Protein AF-A0AAU2MFU1-F1 (afdb_monomer_lite)

Secondary structure (DSSP, 8-state):
-EEEEE-S--SSSEEEHHHHHHHHHHTTSS-TTS-EEEEEEEEE---SS---EEEEEEEEE-SGGG-EE---EEEE--TT-SSEEEEESEETTEEEE--EEEEEEEEEEEEPPS-TTTS--SSEEEEEEP-TT-EEHHHHHHHHHHHTT--SEEEEEEEEES-TTSPPEEEEEEESS--SS---SHHHHHHTEEEEEEEPPTT-EEEEEEEE-----HHHHHHHTTPPSSTT-EEEEEEE-STTTTTEES-SEEEEEEEPTTEEEEEEEEE-SEEEE---EEEETTEEEETTT-SBHHHHHHHHHHHT--

Foldseek 3Di:
DEKAQQDDDDQDQKDFQLVVLVVCVVVVVDPQQFKWFKFAWWWAPDDPARHTAIKGRGWIFHHPSRWTQFPIWHWDAPVPDPFTWTDGQAGPVDSTGPGIIGSGIIIDTHTDDPDPVPDPDQFDKDKDAADVVFDWVLVVVLVVCVVVVQQKWKKKKKKAFPDPPPFKKWKAKGFQDDDPHDDPAVVVVVVRIDIDIDGADHQKMKIKIHMGHQDDQPLVCVRPVHDGDLSSGWMAIAMAGPDPCGGTRRHGTTDTITHHHRMIMIMTIHGHPYYDYDFDWDDDPNFIATPRVRHTPVVVVVVVVVVVVD

Radius of gyration: 19.57 Å; chains: 1; bounding box: 54×48×54 Å

Structure (mmCIF, N/CA/C/O backbone):
data_AF-A0AAU2MFU1-F1
#
_entry.id   AF-A0AAU2MFU1-F1
#
loop_
_atom_site.group_PDB
_atom_site.id
_atom_site.type_symbol
_atom_site.label_atom_id
_atom_site.label_alt_id
_atom_site.label_comp_id
_atom_site.label_asym_id
_atom_site.label_entity_id
_atom_site.label_seq_id
_atom_site.pdbx_PDB_ins_code
_atom_site.Cartn_x
_atom_site.Cartn_y
_atom_site.Cartn_z
_atom_site.occupancy
_atom_site.B_iso_or_equiv
_atom_site.auth_seq_id
_atom_site.auth_comp_id
_atom_site.auth_asym_id
_atom_site.auth_atom_id
_atom_site.pdbx_PDB_model_num
ATOM 1 N N . MET A 1 1 ? -5.877 -13.729 8.257 1.00 51.88 1 MET A N 1
ATOM 2 C CA . MET A 1 1 ? -4.906 -12.631 8.035 1.00 51.88 1 MET A CA 1
ATOM 3 C C . MET A 1 1 ? -5.639 -11.317 8.067 1.00 51.88 1 MET A C 1
ATOM 5 O O . MET A 1 1 ? -6.742 -11.252 7.535 1.00 51.88 1 MET A O 1
ATOM 9 N N . GLN A 1 2 ? -5.058 -10.326 8.732 1.00 63.75 2 GLN A N 1
ATOM 10 C CA . GLN A 1 2 ? -5.788 -9.150 9.191 1.00 63.75 2 GLN A CA 1
ATOM 11 C C . GLN A 1 2 ? -5.052 -7.871 8.766 1.00 63.75 2 GLN A C 1
ATOM 13 O O . GLN A 1 2 ? -3.821 -7.843 8.644 1.00 63.75 2 GLN A O 1
ATOM 18 N N . GLY A 1 3 ? -5.819 -6.831 8.463 1.00 48.44 3 GLY A N 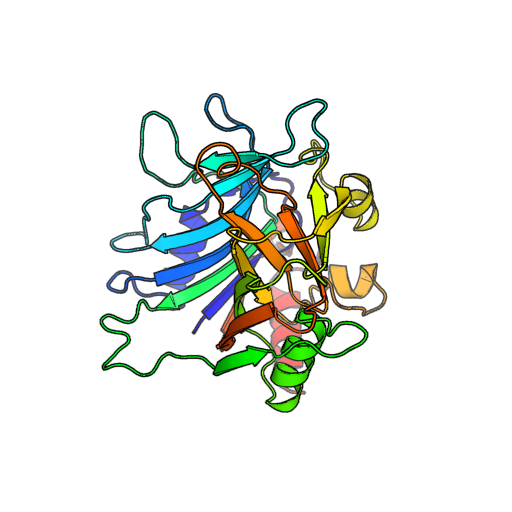1
ATOM 19 C CA . GLY A 1 3 ? -5.331 -5.537 8.006 1.00 48.44 3 GLY A CA 1
ATOM 20 C C . GLY A 1 3 ? -6.013 -4.395 8.741 1.00 48.44 3 GLY A C 1
ATOM 21 O O . GLY A 1 3 ? -7.127 -4.534 9.243 1.00 48.44 3 GLY A O 1
ATOM 22 N N . ILE A 1 4 ? -5.333 -3.256 8.800 1.00 52.28 4 ILE A N 1
ATOM 23 C CA . ILE A 1 4 ? -5.885 -2.005 9.307 1.00 52.28 4 ILE A CA 1
ATOM 24 C C . ILE A 1 4 ? -6.012 -1.047 8.128 1.00 52.28 4 ILE A C 1
ATOM 26 O O . ILE A 1 4 ? -5.024 -0.743 7.458 1.00 52.28 4 ILE A O 1
ATOM 30 N N . ASP A 1 5 ? -7.225 -0.562 7.889 1.00 50.34 5 ASP A N 1
ATOM 31 C CA . ASP A 1 5 ? -7.499 0.557 6.989 1.00 50.34 5 ASP A CA 1
ATOM 32 C C . ASP A 1 5 ? -7.811 1.789 7.847 1.00 50.34 5 ASP A C 1
ATOM 34 O O . ASP A 1 5 ? -8.961 2.048 8.212 1.00 50.34 5 ASP A O 1
ATOM 38 N N . ALA A 1 6 ? -6.776 2.523 8.261 1.00 51.97 6 ALA A N 1
ATOM 39 C CA . ALA A 1 6 ? -6.963 3.756 9.012 1.00 51.97 6 ALA A CA 1
ATOM 40 C C . ALA A 1 6 ? -7.137 4.915 8.024 1.00 51.97 6 ALA A C 1
ATOM 42 O O . ALA A 1 6 ? -6.182 5.378 7.386 1.00 51.97 6 ALA A O 1
ATOM 43 N N . PHE A 1 7 ? -8.371 5.410 7.912 1.00 48.34 7 PHE A N 1
ATOM 44 C CA . PHE A 1 7 ? -8.650 6.638 7.182 1.00 48.34 7 PHE A CA 1
ATOM 45 C C . PHE A 1 7 ? -9.459 7.638 8.021 1.00 48.34 7 PHE A C 1
ATOM 47 O O . PHE A 1 7 ? -10.285 7.272 8.846 1.00 48.34 7 PHE A O 1
ATOM 54 N N . LEU A 1 8 ? -9.216 8.916 7.697 1.00 49.09 8 LEU A N 1
ATOM 55 C CA . LEU A 1 8 ? -9.894 10.165 8.076 1.00 49.09 8 LEU A CA 1
ATOM 56 C C . LEU A 1 8 ? -9.437 10.928 9.336 1.00 49.09 8 LEU A C 1
ATOM 58 O O . LEU A 1 8 ? -9.903 10.759 10.455 1.00 49.09 8 LEU A O 1
ATOM 62 N N . PHE A 1 9 ? -8.657 11.975 9.045 1.00 45.03 9 PHE A N 1
ATOM 63 C CA . PHE A 1 9 ? -8.959 13.361 9.413 1.00 45.03 9 PHE A CA 1
ATOM 64 C C . PHE A 1 9 ? -9.348 13.667 10.872 1.00 45.03 9 PHE A C 1
ATOM 66 O O . PHE A 1 9 ? -10.301 14.400 11.168 1.00 45.03 9 PHE A O 1
ATOM 73 N N . ALA A 1 10 ? -8.509 13.234 11.807 1.00 37.84 10 ALA A N 1
ATOM 74 C CA . ALA A 1 10 ? -8.488 13.826 13.135 1.00 37.84 10 ALA A CA 1
ATOM 75 C C . ALA A 1 10 ? -8.157 15.339 13.057 1.00 37.84 10 ALA A C 1
ATOM 77 O O . ALA A 1 10 ? -7.469 15.809 12.150 1.00 37.84 10 ALA A O 1
ATOM 78 N N . ARG A 1 11 ? -8.617 16.144 14.035 1.00 43.97 11 ARG A N 1
ATOM 79 C CA . ARG A 1 11 ? -8.029 17.484 14.271 1.00 43.97 11 ARG A CA 1
ATOM 80 C C . ARG A 1 11 ? -6.525 17.379 14.560 1.00 43.97 11 ARG A C 1
ATOM 82 O O . ARG A 1 11 ? -5.793 18.324 14.294 1.00 43.97 11 ARG A O 1
ATOM 89 N N . ALA A 1 12 ? -6.087 16.246 15.113 1.00 54.06 12 ALA A N 1
ATOM 90 C CA . ALA A 1 12 ? -4.682 15.923 15.274 1.00 54.06 12 ALA A CA 1
ATOM 91 C C . ALA A 1 12 ? -4.096 15.521 13.917 1.00 54.06 12 ALA A C 1
ATOM 93 O O . ALA A 1 12 ? -4.646 14.678 13.216 1.00 54.06 12 ALA A O 1
ATOM 94 N N . LYS A 1 13 ? -2.973 16.133 13.548 1.00 60.84 13 LYS A N 1
ATOM 95 C CA . LYS A 1 13 ? -2.266 15.831 12.298 1.00 60.84 13 LYS A CA 1
ATOM 96 C C . LYS A 1 13 ? -1.594 14.446 12.328 1.00 60.84 13 LYS A C 1
ATOM 98 O O . LYS A 1 13 ? -1.305 13.887 11.273 1.00 60.84 13 LYS A O 1
ATOM 103 N N . TYR A 1 14 ? -1.384 13.900 13.527 1.00 71.44 14 TYR A N 1
ATOM 104 C CA . TYR A 1 14 ? -0.599 12.697 13.771 1.00 71.44 14 TYR A CA 1
ATOM 105 C C . TYR A 1 14 ? -1.217 11.813 14.873 1.00 71.44 14 TYR A C 1
ATOM 107 O O . TYR A 1 14 ? -1.979 12.314 15.702 1.00 71.44 14 TYR A O 1
ATOM 115 N N . PHE A 1 15 ? -0.868 10.526 14.886 1.00 72.12 15 PHE A N 1
ATOM 116 C CA . PHE A 1 15 ? -1.187 9.514 15.900 1.00 72.12 15 PHE A CA 1
ATOM 117 C C . PHE A 1 15 ? 0.076 8.718 16.277 1.00 72.12 15 PHE A C 1
ATOM 119 O O . PHE A 1 15 ? 1.089 8.822 15.591 1.00 72.12 15 PHE A O 1
ATOM 126 N N . ARG A 1 16 ? 0.024 7.939 17.362 1.00 76.50 16 ARG A N 1
ATOM 127 C CA . ARG A 1 16 ? 1.109 7.030 17.768 1.00 76.50 16 ARG A CA 1
ATOM 128 C C . ARG A 1 16 ? 0.900 5.637 17.183 1.00 76.50 16 ARG A C 1
ATOM 130 O O . ARG A 1 16 ? -0.145 5.036 17.421 1.00 76.50 16 ARG A O 1
ATOM 137 N N . ASP A 1 17 ? 1.867 5.130 16.431 1.00 77.81 17 ASP A N 1
ATOM 138 C CA . ASP A 1 17 ? 1.820 3.816 15.787 1.00 77.81 17 ASP A CA 1
ATOM 139 C C . ASP A 1 17 ? 1.669 2.674 16.795 1.00 77.81 17 ASP A C 1
ATOM 141 O O . ASP A 1 17 ? 0.935 1.714 16.559 1.00 77.81 17 ASP A O 1
ATOM 145 N N . GLU A 1 18 ? 2.308 2.804 17.955 1.00 78.31 18 GLU A N 1
ATOM 146 C CA . GLU A 1 18 ? 2.129 1.928 19.107 1.00 78.31 18 GLU A CA 1
ATOM 147 C C . GLU A 1 18 ? 0.651 1.760 19.473 1.00 78.31 18 GLU A C 1
ATOM 149 O O . GLU A 1 18 ? 0.206 0.631 19.656 1.00 78.31 18 GLU A O 1
ATOM 154 N N . ALA A 1 19 ? -0.141 2.836 19.483 1.00 77.25 19 ALA A N 1
ATOM 155 C CA . ALA A 1 19 ? -1.564 2.745 19.806 1.00 77.25 19 ALA A CA 1
ATOM 156 C C . ALA A 1 19 ? -2.333 1.900 18.775 1.00 77.25 19 ALA A C 1
ATOM 158 O O . ALA A 1 19 ? -3.206 1.116 19.144 1.00 77.25 19 ALA A O 1
ATOM 159 N N . ALA A 1 20 ? -1.985 2.007 17.488 1.00 76.81 20 ALA A N 1
ATOM 160 C CA . ALA A 1 20 ? -2.588 1.184 16.440 1.00 76.81 20 ALA A CA 1
ATOM 161 C C . ALA A 1 20 ? -2.189 -0.296 16.575 1.00 76.81 20 ALA A C 1
ATOM 163 O O . ALA A 1 20 ? -3.034 -1.177 16.418 1.00 76.81 20 ALA A O 1
ATOM 164 N N . ARG A 1 21 ? -0.927 -0.583 16.918 1.00 79.75 21 ARG A N 1
ATOM 165 C CA . ARG A 1 21 ? -0.449 -1.953 17.176 1.00 79.75 21 ARG A CA 1
ATOM 166 C C . ARG A 1 21 ? -1.096 -2.564 18.417 1.00 79.75 21 ARG A C 1
ATOM 168 O O . ARG A 1 21 ? -1.531 -3.709 18.370 1.00 79.75 21 ARG A O 1
ATOM 175 N N . GLN A 1 22 ? -1.211 -1.802 19.502 1.00 79.44 22 GLN A N 1
ATOM 176 C CA . GLN A 1 22 ? -1.892 -2.235 20.723 1.00 79.44 22 GLN A CA 1
ATOM 177 C C . GLN A 1 22 ? -3.377 -2.510 20.471 1.00 79.44 22 GLN A C 1
ATOM 179 O O . GLN A 1 22 ? -3.886 -3.533 20.922 1.00 79.44 22 GLN A O 1
ATOM 184 N N . ALA A 1 23 ? -4.055 -1.656 19.696 1.00 77.62 23 ALA A N 1
ATOM 185 C CA . ALA A 1 23 ? -5.430 -1.907 19.272 1.00 77.62 23 ALA A CA 1
ATOM 186 C C . ALA A 1 23 ? -5.538 -3.196 18.444 1.00 77.62 23 ALA A C 1
ATOM 188 O O . ALA A 1 23 ? -6.434 -3.999 18.684 1.00 77.62 23 ALA A O 1
ATOM 189 N N . ALA A 1 24 ? -4.599 -3.436 17.524 1.00 79.50 24 ALA A N 1
ATOM 190 C CA . ALA A 1 24 ? -4.555 -4.667 16.741 1.00 79.50 24 ALA A CA 1
ATOM 191 C C . ALA A 1 24 ? -4.428 -5.911 17.636 1.00 79.50 24 ALA A C 1
ATOM 193 O O . ALA A 1 24 ? -5.136 -6.889 17.421 1.00 79.50 24 ALA A O 1
ATOM 194 N N . VAL A 1 25 ? -3.583 -5.863 18.671 1.00 82.38 25 VAL A N 1
ATOM 195 C CA . VAL A 1 25 ? -3.472 -6.955 19.653 1.00 82.38 25 VAL A CA 1
ATOM 196 C C . VAL A 1 25 ? -4.773 -7.129 20.438 1.00 82.38 25 VAL A C 1
ATOM 198 O O . VAL A 1 25 ? -5.272 -8.244 20.553 1.00 82.38 25 VAL A O 1
ATOM 201 N N . ALA A 1 26 ? -5.343 -6.038 20.957 1.00 81.19 26 ALA A N 1
ATOM 202 C CA . ALA A 1 26 ? -6.559 -6.075 21.773 1.00 81.19 26 ALA A CA 1
ATOM 203 C C . ALA A 1 26 ? -7.778 -6.614 21.007 1.00 81.19 26 ALA A C 1
ATOM 205 O O . ALA A 1 26 ? -8.639 -7.265 21.590 1.00 81.19 26 ALA A O 1
ATOM 206 N N . LEU A 1 27 ? -7.831 -6.366 19.698 1.00 78.00 27 LEU A N 1
ATOM 207 C CA . LEU A 1 27 ? -8.864 -6.874 18.797 1.00 78.00 27 LEU A CA 1
ATOM 208 C C . LEU A 1 27 ? -8.612 -8.320 18.338 1.00 78.00 27 LEU A C 1
ATOM 210 O O . LEU A 1 27 ? -9.399 -8.853 17.562 1.00 78.00 27 LEU A O 1
ATOM 214 N N . GLY A 1 28 ? -7.518 -8.953 18.772 1.00 78.88 28 GLY A N 1
ATOM 215 C CA . GLY A 1 28 ? -7.133 -10.283 18.302 1.00 78.88 28 GLY A CA 1
ATOM 216 C C . GLY A 1 28 ? -6.712 -10.304 16.829 1.00 78.88 28 GLY A C 1
ATOM 217 O O . GLY A 1 28 ? -6.806 -11.349 16.188 1.00 78.88 28 GLY A O 1
ATOM 218 N N . LEU A 1 29 ? -6.264 -9.164 16.280 1.00 78.06 29 LEU A N 1
ATOM 219 C CA . LEU A 1 29 ? -5.786 -9.066 14.896 1.00 78.06 29 LEU A CA 1
ATOM 220 C C . LEU A 1 29 ? -4.346 -9.558 14.707 1.00 78.06 29 LEU A C 1
ATOM 222 O O . LEU A 1 29 ? -3.871 -9.768 13.593 1.00 78.06 29 LEU A O 1
ATOM 226 N N . VAL A 1 30 ? -3.600 -9.625 15.802 1.00 82.25 30 VAL A N 1
ATOM 227 C CA . VAL A 1 30 ? -2.193 -10.016 15.841 1.00 82.25 30 VAL A CA 1
ATOM 228 C C . VAL A 1 30 ? -1.862 -10.504 17.248 1.00 82.25 30 VAL A C 1
ATOM 230 O O . VAL A 1 30 ? -2.327 -9.950 18.241 1.00 82.25 30 VAL A O 1
ATOM 233 N N . HIS A 1 31 ? -1.020 -11.525 17.340 1.00 83.00 31 HIS A N 1
ATOM 234 C CA . HIS A 1 31 ? -0.559 -12.107 18.603 1.00 83.00 31 HIS A CA 1
ATOM 235 C C . HIS A 1 31 ? 0.866 -11.661 18.925 1.00 83.00 31 HIS A C 1
ATOM 237 O O . HIS A 1 31 ? 1.731 -11.707 18.054 1.00 83.00 31 HIS A O 1
ATOM 243 N N . GLN A 1 32 ? 1.132 -11.278 20.174 1.00 81.25 32 GLN A N 1
ATOM 244 C CA . GLN A 1 32 ? 2.448 -10.773 20.596 1.00 81.25 32 GLN A CA 1
ATOM 245 C C . GLN A 1 32 ? 3.573 -11.816 20.452 1.00 81.25 32 GLN A C 1
ATOM 247 O O . GLN A 1 32 ? 4.721 -11.451 20.201 1.00 81.25 32 GLN A O 1
ATOM 252 N N . ASP A 1 33 ? 3.230 -13.105 20.521 1.00 81.62 33 ASP A N 1
ATOM 253 C CA . ASP A 1 33 ? 4.180 -14.220 20.390 1.00 81.62 33 ASP A CA 1
ATOM 254 C C . ASP A 1 33 ? 4.515 -14.567 18.930 1.00 81.62 33 ASP A C 1
ATOM 256 O O . ASP A 1 33 ? 5.302 -15.469 18.648 1.00 81.62 33 ASP A O 1
ATOM 260 N N . THR A 1 34 ? 3.908 -13.869 17.968 1.00 81.56 34 THR A N 1
ATOM 261 C CA . THR A 1 34 ? 4.117 -14.100 16.537 1.00 81.56 34 THR A CA 1
ATOM 262 C C . THR A 1 34 ? 4.905 -12.952 15.919 1.00 81.56 34 THR A C 1
ATOM 264 O O . THR A 1 34 ? 4.697 -11.780 16.225 1.00 81.56 34 THR A O 1
ATOM 267 N N . SER A 1 35 ? 5.810 -13.287 14.999 1.00 84.50 35 SER A N 1
ATOM 268 C CA . SER A 1 35 ? 6.483 -12.288 14.167 1.00 84.50 35 SER A CA 1
ATOM 269 C C . SER A 1 35 ? 5.658 -11.986 12.920 1.00 84.50 35 SER A C 1
ATOM 271 O O . SER A 1 35 ? 5.187 -12.911 12.261 1.00 84.50 35 SER A O 1
ATOM 273 N N . TYR A 1 36 ? 5.545 -10.715 12.544 1.00 83.62 36 TYR A N 1
ATOM 274 C CA . TYR A 1 36 ? 4.787 -10.279 11.370 1.00 83.62 36 TYR A CA 1
ATOM 275 C C . TYR A 1 36 ? 5.641 -9.438 10.434 1.00 83.62 36 TYR A C 1
ATOM 277 O O . TYR A 1 36 ? 6.358 -8.538 10.864 1.00 83.62 36 TYR A O 1
ATOM 285 N N . LEU A 1 37 ? 5.498 -9.673 9.135 1.00 82.94 37 LEU A N 1
ATOM 286 C CA . LEU A 1 37 ? 5.834 -8.692 8.120 1.00 82.94 37 LEU A CA 1
ATOM 287 C C . LEU A 1 37 ? 4.651 -7.730 7.963 1.00 82.94 37 LEU A C 1
ATOM 289 O O . LEU A 1 37 ? 3.596 -8.105 7.451 1.00 82.94 37 LEU A O 1
ATOM 293 N N . ARG A 1 38 ? 4.830 -6.483 8.396 1.00 82.94 38 ARG A N 1
ATOM 294 C CA . ARG A 1 38 ? 3.881 -5.397 8.158 1.00 82.94 38 ARG A CA 1
ATOM 295 C C . ARG A 1 38 ? 4.152 -4.776 6.795 1.00 82.94 38 ARG A C 1
ATOM 297 O O . ARG A 1 38 ? 5.254 -4.286 6.554 1.00 82.94 38 ARG A O 1
ATOM 304 N N . ILE A 1 39 ? 3.138 -4.781 5.937 1.00 82.06 39 ILE A N 1
ATOM 305 C CA . ILE A 1 39 ? 3.165 -4.156 4.610 1.00 82.06 39 ILE A CA 1
ATOM 306 C C . ILE A 1 39 ? 2.128 -3.049 4.562 1.00 82.06 39 ILE A C 1
ATOM 308 O O . ILE A 1 39 ? 1.013 -3.255 5.028 1.00 82.06 39 ILE A O 1
ATOM 312 N N . GLY A 1 40 ? 2.448 -1.901 3.980 1.00 78.56 40 GLY A N 1
ATOM 313 C CA . GLY A 1 40 ? 1.471 -0.832 3.845 1.00 78.56 40 GLY A CA 1
ATOM 314 C C . GLY A 1 40 ? 2.064 0.496 3.424 1.00 78.56 40 GLY A C 1
ATOM 315 O O . GLY A 1 40 ? 3.199 0.569 2.954 1.00 78.56 40 GLY A O 1
ATOM 316 N N . ALA A 1 41 ? 1.305 1.556 3.662 1.00 72.75 41 ALA A N 1
ATOM 317 C CA . ALA A 1 41 ? 1.858 2.896 3.676 1.00 72.75 41 ALA A CA 1
ATOM 318 C C . ALA A 1 41 ? 1.388 3.670 4.899 1.00 72.75 41 ALA A C 1
ATOM 320 O O . ALA A 1 41 ? 0.306 3.430 5.446 1.00 72.75 41 ALA A O 1
ATOM 321 N N . ALA A 1 42 ? 2.211 4.623 5.309 1.00 71.69 42 ALA A N 1
ATOM 322 C CA . ALA A 1 42 ? 1.857 5.620 6.302 1.00 71.69 42 ALA A CA 1
ATOM 323 C C . ALA A 1 42 ? 2.419 6.990 5.899 1.00 71.69 42 ALA A C 1
ATOM 325 O O . ALA A 1 42 ? 3.078 7.123 4.873 1.00 71.69 42 ALA A O 1
ATOM 326 N N . GLY A 1 43 ? 2.179 8.028 6.694 1.00 73.62 43 GLY A N 1
ATOM 327 C CA . GLY A 1 43 ? 2.961 9.264 6.614 1.00 73.62 43 GLY A CA 1
ATOM 328 C C . GLY A 1 43 ? 3.785 9.469 7.881 1.00 73.62 43 GLY A C 1
ATOM 329 O O . GLY A 1 43 ? 3.370 9.037 8.956 1.00 73.62 43 GLY A O 1
ATOM 330 N N . ALA A 1 44 ? 4.899 10.189 7.796 1.00 74.06 44 ALA A N 1
ATOM 331 C CA . ALA A 1 44 ? 5.700 10.594 8.952 1.00 74.06 44 ALA A CA 1
ATOM 332 C C . ALA A 1 44 ? 5.910 12.119 8.981 1.00 74.06 44 ALA A C 1
ATOM 334 O O . ALA A 1 44 ? 6.120 12.727 7.926 1.00 74.06 44 ALA A O 1
ATOM 335 N N . PRO A 1 45 ? 5.859 12.761 10.163 1.00 73.25 45 PRO A N 1
ATOM 336 C CA . PRO A 1 45 ? 6.282 14.147 10.307 1.00 73.25 45 PRO A CA 1
ATOM 337 C C . PRO A 1 45 ? 7.789 14.301 10.055 1.00 73.25 45 PRO A C 1
ATOM 339 O O . PRO A 1 45 ? 8.550 13.361 10.294 1.00 73.25 45 PRO A O 1
ATOM 342 N N . PRO A 1 46 ? 8.237 15.499 9.641 1.00 75.25 46 PRO A N 1
ATOM 343 C CA . PRO A 1 46 ? 9.644 15.848 9.739 1.00 75.25 46 PRO A CA 1
ATOM 344 C C . PRO A 1 46 ? 10.059 15.943 11.215 1.00 75.25 46 PRO A C 1
ATOM 346 O O . PRO A 1 46 ? 9.297 16.435 12.053 1.00 75.25 46 PRO A O 1
ATOM 349 N N . THR A 1 47 ? 11.273 15.506 11.519 1.00 74.69 47 THR A N 1
ATOM 350 C CA . THR A 1 47 ? 11.953 15.652 12.811 1.00 74.69 47 THR A CA 1
ATOM 351 C C . THR A 1 47 ? 13.353 16.226 12.574 1.00 74.69 47 THR A C 1
ATOM 353 O O . THR A 1 47 ? 13.749 16.443 11.431 1.00 74.69 47 THR A O 1
ATOM 356 N N . ALA A 1 48 ? 14.128 16.455 13.638 1.00 73.25 48 ALA A N 1
ATOM 357 C CA . ALA A 1 48 ? 15.530 16.859 13.501 1.00 73.25 48 ALA A CA 1
ATOM 358 C C . ALA A 1 48 ? 16.391 15.824 12.745 1.00 73.25 48 ALA A C 1
ATOM 360 O O . ALA A 1 48 ? 17.400 16.192 12.157 1.00 73.25 48 ALA A O 1
ATOM 361 N N . HIS A 1 49 ? 15.969 14.554 12.730 1.00 72.44 49 HIS A N 1
ATOM 362 C CA . HIS A 1 49 ? 16.740 13.426 12.193 1.00 72.44 49 HIS A CA 1
ATOM 363 C C . HIS A 1 49 ? 16.087 12.770 10.971 1.00 72.44 49 HIS A C 1
ATOM 365 O O . HIS A 1 49 ? 16.632 11.830 10.404 1.00 72.44 49 HIS A O 1
ATOM 371 N N . HIS A 1 50 ? 14.893 13.218 10.573 1.00 72.94 50 HIS A N 1
ATOM 372 C CA . HIS A 1 50 ? 14.139 12.587 9.500 1.00 72.94 50 HIS A CA 1
ATOM 373 C C . HIS A 1 50 ? 13.331 13.628 8.711 1.00 72.94 50 HIS A C 1
ATOM 375 O O . HIS A 1 50 ? 12.590 14.405 9.313 1.00 72.94 50 HIS A O 1
ATOM 381 N N . PRO A 1 51 ? 13.389 13.639 7.368 1.00 71.12 51 PRO A N 1
ATOM 382 C CA . PRO A 1 51 ? 12.744 14.670 6.544 1.00 71.12 51 PRO A CA 1
ATOM 383 C C . PRO A 1 51 ? 11.208 14.581 6.527 1.00 71.12 51 PRO A C 1
ATOM 385 O O . PRO A 1 51 ? 10.527 15.508 6.086 1.00 71.12 51 PRO A O 1
ATOM 388 N N . GLY A 1 52 ? 10.653 13.479 7.032 1.00 73.69 52 GLY A N 1
ATOM 389 C CA . GLY A 1 52 ? 9.229 13.160 6.948 1.00 73.69 52 GLY A CA 1
ATOM 390 C C . GLY A 1 52 ? 8.823 12.785 5.525 1.00 73.69 52 GLY A C 1
ATOM 391 O O . GLY A 1 52 ? 9.619 12.878 4.597 1.00 73.69 52 GLY A O 1
ATOM 392 N N . GLY A 1 53 ? 7.568 12.388 5.339 1.00 72.44 53 GLY A N 1
ATOM 393 C CA . GLY A 1 53 ? 7.035 12.092 4.012 1.00 72.44 53 GLY A CA 1
ATOM 394 C C . GLY A 1 53 ? 6.108 10.891 3.994 1.00 72.44 53 GLY A C 1
ATOM 395 O O . GLY A 1 53 ? 5.566 10.494 5.027 1.00 72.44 53 GLY A O 1
ATOM 396 N N . GLU A 1 54 ? 5.899 10.357 2.795 1.00 72.38 54 GLU A N 1
ATOM 397 C CA . GLU A 1 54 ? 5.211 9.087 2.591 1.00 72.38 54 GLU A CA 1
ATOM 398 C C . GLU A 1 54 ? 6.138 7.950 3.015 1.00 72.38 54 GLU A C 1
ATOM 400 O O . GLU A 1 54 ? 7.278 7.844 2.569 1.00 72.38 54 GLU A O 1
ATOM 405 N N . VAL A 1 55 ? 5.640 7.113 3.910 1.00 70.31 55 VAL A N 1
ATOM 406 C CA . VAL A 1 55 ? 6.340 5.962 4.460 1.00 70.31 55 VAL A CA 1
ATOM 407 C C . VAL A 1 55 ? 5.881 4.737 3.704 1.00 70.31 55 VAL A C 1
ATOM 409 O O . VAL A 1 55 ? 4.697 4.396 3.743 1.00 70.31 55 VAL A O 1
ATOM 412 N N . LEU A 1 56 ? 6.833 4.060 3.075 1.00 75.06 56 LEU A N 1
ATOM 413 C CA . LEU A 1 56 ? 6.645 2.698 2.621 1.00 75.06 56 LEU A CA 1
ATOM 414 C C . LEU A 1 56 ? 6.817 1.782 3.837 1.00 75.06 56 LEU A C 1
ATOM 416 O O . LEU A 1 56 ? 7.912 1.648 4.390 1.00 75.06 56 LEU A O 1
ATOM 420 N N . GLU A 1 57 ? 5.728 1.149 4.265 1.00 74.94 57 GLU A N 1
ATOM 421 C CA . GLU A 1 57 ? 5.772 0.193 5.366 1.00 74.94 57 GLU A CA 1
ATOM 422 C C . GLU A 1 57 ? 6.155 -1.186 4.822 1.00 74.94 57 GLU A C 1
ATOM 424 O O . GLU A 1 57 ? 5.396 -1.820 4.089 1.00 74.94 57 GLU A O 1
ATOM 429 N N . HIS A 1 58 ? 7.351 -1.641 5.189 1.00 77.62 58 HIS A N 1
ATOM 430 C CA . HIS A 1 58 ? 7.853 -2.994 4.964 1.00 77.62 58 HIS A CA 1
ATOM 431 C C . HIS A 1 58 ? 8.734 -3.377 6.162 1.00 77.62 58 HIS A C 1
ATOM 433 O O . HIS A 1 58 ? 9.965 -3.287 6.135 1.00 77.62 58 HIS A O 1
ATOM 439 N N . SER A 1 59 ? 8.066 -3.729 7.259 1.00 76.00 59 SER A N 1
ATOM 440 C CA . SER A 1 59 ? 8.642 -3.737 8.609 1.00 76.00 59 SER A CA 1
ATOM 441 C C . SER A 1 59 ? 8.467 -5.111 9.250 1.00 76.00 59 SER A C 1
ATOM 443 O O . SER A 1 59 ? 7.372 -5.667 9.215 1.00 76.00 59 SER A O 1
ATOM 445 N N . LEU A 1 60 ? 9.525 -5.665 9.849 1.00 78.56 60 LEU A N 1
ATOM 446 C CA . LEU A 1 60 ? 9.410 -6.881 10.657 1.00 78.56 60 LEU A CA 1
ATOM 447 C C . LEU A 1 60 ? 9.069 -6.484 12.097 1.00 78.56 60 LEU A C 1
ATOM 449 O O . LEU A 1 60 ? 9.832 -5.750 12.724 1.00 78.56 60 LEU A O 1
ATOM 453 N N . LEU A 1 61 ? 7.934 -6.968 12.594 1.00 78.81 61 LEU A N 1
ATOM 454 C CA . LEU A 1 61 ? 7.437 -6.734 13.948 1.00 78.81 61 LEU A CA 1
ATOM 455 C C . LEU A 1 61 ? 7.497 -8.031 14.755 1.00 78.81 61 LEU A C 1
ATOM 457 O O . LEU A 1 61 ? 7.144 -9.090 14.232 1.00 78.81 61 LEU A O 1
ATOM 461 N N . SER A 1 62 ? 7.919 -7.957 16.013 1.00 76.88 62 SER A N 1
ATOM 462 C CA . SER A 1 62 ? 8.032 -9.115 16.906 1.00 76.88 62 SER A CA 1
ATOM 463 C C . SER A 1 62 ? 8.073 -8.704 18.377 1.00 76.88 62 SER A C 1
ATOM 465 O O . SER A 1 62 ? 8.536 -7.612 18.703 1.00 76.88 62 SER A O 1
ATOM 467 N N . GLY A 1 63 ? 7.681 -9.619 19.264 1.00 71.38 63 GLY A N 1
ATOM 468 C CA . GLY A 1 63 ? 7.820 -9.458 20.710 1.00 71.38 63 GLY A CA 1
ATOM 469 C C . GLY A 1 63 ? 6.744 -8.569 21.350 1.00 71.38 63 GLY A C 1
ATOM 470 O O . GLY A 1 63 ? 5.754 -8.207 20.701 1.00 71.38 63 GLY A O 1
ATOM 471 N N . PRO A 1 64 ? 6.928 -8.207 22.635 1.00 63.50 64 PRO A N 1
ATOM 472 C CA . PRO A 1 64 ? 5.982 -7.378 23.378 1.00 63.50 64 PRO A CA 1
ATOM 473 C C . PRO A 1 64 ? 5.724 -6.043 22.666 1.00 63.50 64 PRO A C 1
ATOM 475 O O . PRO A 1 64 ? 6.639 -5.433 22.115 1.00 63.50 64 PRO A O 1
ATOM 478 N N . ALA A 1 65 ? 4.462 -5.606 22.640 1.00 64.19 65 ALA A N 1
ATOM 479 C CA . ALA A 1 65 ? 3.991 -4.418 21.909 1.00 64.19 65 ALA A CA 1
ATOM 480 C C . ALA A 1 65 ? 4.202 -4.433 20.375 1.00 64.19 65 ALA A C 1
ATOM 482 O O . ALA A 1 65 ? 3.962 -3.417 19.717 1.00 64.19 65 ALA A O 1
ATOM 483 N N . LEU A 1 66 ? 4.608 -5.569 19.784 1.00 71.38 66 LEU A N 1
ATOM 484 C CA . LEU A 1 66 ? 4.930 -5.689 18.355 1.00 71.38 66 LEU A CA 1
ATOM 485 C C . LEU A 1 66 ? 5.928 -4.613 17.904 1.00 71.38 66 LEU A C 1
ATOM 487 O O . LEU A 1 66 ? 5.766 -3.984 16.849 1.00 71.38 66 LEU A O 1
ATOM 491 N N . ALA A 1 67 ? 6.952 -4.384 18.729 1.00 67.56 67 ALA A N 1
ATOM 492 C CA . ALA A 1 67 ? 8.105 -3.567 18.380 1.00 67.56 67 ALA A CA 1
ATOM 493 C C . ALA A 1 67 ? 8.796 -4.124 17.121 1.00 67.56 67 ALA A C 1
ATOM 495 O O . ALA A 1 67 ? 8.664 -5.300 16.783 1.00 67.56 67 ALA A O 1
ATOM 496 N N . GLY A 1 68 ? 9.501 -3.278 16.375 1.00 60.47 68 GLY A N 1
ATOM 497 C CA . GLY A 1 68 ? 10.098 -3.695 15.110 1.00 60.47 68 GLY A CA 1
ATOM 498 C C . GLY A 1 68 ? 11.375 -2.944 14.799 1.00 60.47 68 GLY A C 1
ATOM 499 O O . GLY A 1 68 ? 11.469 -1.745 15.052 1.00 60.47 68 GLY A O 1
ATOM 500 N N . ALA A 1 69 ? 12.335 -3.656 14.209 1.00 56.47 69 ALA A N 1
ATOM 501 C CA . ALA A 1 69 ? 13.513 -3.043 13.618 1.00 56.47 69 ALA A CA 1
ATOM 502 C C . ALA A 1 69 ? 13.125 -2.411 12.272 1.00 56.47 69 ALA A C 1
ATOM 504 O O . ALA A 1 69 ? 12.598 -3.087 11.378 1.00 56.47 69 ALA A O 1
ATOM 505 N N . SER A 1 70 ? 13.400 -1.115 12.120 1.00 51.94 70 SER A N 1
ATOM 506 C CA . SER A 1 70 ? 13.125 -0.347 10.903 1.00 51.94 70 SER A CA 1
ATOM 507 C C . SER A 1 70 ? 13.941 -0.878 9.708 1.00 51.94 70 SER A C 1
ATOM 509 O O . SER A 1 70 ? 15.049 -0.417 9.436 1.00 51.94 70 SER A O 1
ATOM 511 N N . ARG A 1 71 ? 13.372 -1.808 8.928 1.00 55.91 71 ARG A N 1
ATOM 512 C CA . ARG A 1 71 ? 13.626 -1.871 7.468 1.00 55.91 71 ARG A CA 1
ATOM 513 C C . ARG A 1 71 ? 12.737 -0.891 6.694 1.00 55.91 71 ARG A C 1
ATOM 515 O O . ARG A 1 71 ? 12.801 -0.825 5.472 1.00 55.91 71 ARG A O 1
ATOM 522 N N . THR A 1 72 ? 11.914 -0.157 7.429 1.00 62.81 72 THR A N 1
ATOM 523 C CA . THR A 1 72 ? 10.994 0.867 6.969 1.00 62.81 72 THR A CA 1
ATOM 524 C C . THR A 1 72 ? 11.763 2.071 6.453 1.00 62.81 72 THR A C 1
ATOM 526 O O . THR A 1 72 ? 12.734 2.524 7.066 1.00 62.81 72 THR A O 1
ATOM 529 N N . SER A 1 73 ? 11.304 2.618 5.339 1.00 64.81 73 SER A N 1
ATOM 530 C CA . SER A 1 73 ? 11.859 3.837 4.782 1.00 64.81 73 SER A CA 1
ATOM 531 C C . SER A 1 73 ? 10.758 4.835 4.479 1.00 64.81 73 SER A C 1
ATOM 533 O O . SER A 1 73 ? 9.638 4.477 4.112 1.00 64.81 73 SER A O 1
ATOM 535 N N . SER A 1 74 ? 11.085 6.110 4.630 1.00 66.62 74 SER A N 1
ATOM 536 C CA . SER A 1 74 ? 10.268 7.196 4.121 1.00 66.62 74 SER A CA 1
ATOM 537 C C . SER A 1 74 ? 10.851 7.701 2.817 1.00 66.62 74 SER A C 1
ATOM 539 O O . SER A 1 74 ? 12.039 8.019 2.738 1.00 66.62 74 SER A O 1
ATOM 541 N N . GLY A 1 75 ? 9.986 7.848 1.823 1.00 66.06 75 GLY A N 1
ATOM 542 C CA . GLY A 1 75 ? 10.251 8.711 0.689 1.00 66.06 75 GLY A CA 1
ATOM 543 C C . GLY A 1 75 ? 10.047 10.168 1.095 1.00 66.06 75 GLY A C 1
ATOM 544 O O . GLY A 1 75 ? 9.079 10.505 1.780 1.00 66.06 75 GLY A O 1
ATOM 545 N N . HIS A 1 76 ? 10.949 11.040 0.666 1.00 66.44 76 HIS A N 1
ATOM 546 C CA . HIS A 1 76 ? 10.795 12.493 0.748 1.00 66.44 76 HIS A CA 1
ATOM 547 C C . HIS A 1 76 ? 11.260 13.127 -0.559 1.00 66.44 76 HIS A C 1
ATOM 549 O O . HIS A 1 76 ? 12.050 12.519 -1.270 1.00 66.44 76 HIS A O 1
ATOM 555 N N . LEU A 1 77 ? 10.789 14.327 -0.896 1.00 69.19 77 LEU A N 1
ATOM 556 C CA . LEU A 1 77 ? 11.276 15.061 -2.066 1.00 69.19 77 LEU A CA 1
ATOM 557 C C . LEU A 1 77 ? 12.310 16.105 -1.617 1.00 69.19 77 LEU A C 1
ATOM 559 O O . LEU A 1 77 ? 11.918 17.077 -0.961 1.00 69.19 77 LEU A O 1
ATOM 563 N N . PRO A 1 78 ? 13.610 15.930 -1.922 1.00 68.69 78 PRO A N 1
ATOM 564 C CA . PRO A 1 78 ? 14.613 16.953 -1.652 1.00 68.69 78 PRO A CA 1
ATOM 565 C C . PRO A 1 78 ? 14.282 18.250 -2.398 1.00 68.69 78 PRO A C 1
ATOM 567 O O . PRO A 1 78 ? 13.762 18.224 -3.514 1.00 68.69 78 PRO A O 1
ATOM 570 N N . GLY A 1 79 ? 14.583 19.400 -1.791 1.00 65.19 79 GLY A N 1
ATOM 571 C CA . GLY A 1 79 ? 14.330 20.699 -2.414 1.00 65.19 79 GLY A CA 1
ATOM 572 C C . GLY A 1 79 ? 15.031 20.820 -3.770 1.00 65.19 79 GLY A C 1
ATOM 573 O O . GLY A 1 79 ? 16.240 20.637 -3.850 1.00 65.19 79 GLY A O 1
ATOM 574 N N . GLY A 1 80 ? 14.267 21.116 -4.825 1.00 62.78 80 GLY A N 1
ATOM 575 C CA . GLY A 1 80 ? 14.783 21.250 -6.193 1.00 62.78 80 GLY A CA 1
ATOM 576 C C . GLY A 1 80 ? 15.038 19.930 -6.930 1.00 62.78 80 GLY A C 1
ATOM 577 O O . GLY A 1 80 ? 15.423 19.973 -8.093 1.00 62.78 80 GLY A O 1
ATOM 578 N N . SER A 1 81 ? 14.808 18.777 -6.293 1.00 65.81 81 SER A N 1
ATOM 579 C CA . SER A 1 81 ? 14.877 17.475 -6.959 1.00 65.81 81 SER A CA 1
ATOM 580 C C . SER A 1 81 ? 13.567 17.159 -7.669 1.00 65.81 81 SER A C 1
ATOM 582 O O . SER A 1 81 ? 12.483 17.425 -7.143 1.00 65.81 81 SER A O 1
ATOM 584 N N . GLU A 1 82 ? 13.666 16.531 -8.836 1.00 59.50 82 GLU A N 1
ATOM 585 C CA . GLU A 1 82 ? 12.520 15.899 -9.485 1.00 59.50 82 GLU A CA 1
ATOM 586 C C . GLU A 1 82 ? 12.205 14.548 -8.839 1.00 59.50 82 GLU A C 1
ATOM 588 O O . GLU A 1 82 ? 11.040 14.198 -8.744 1.00 59.50 82 GLU A O 1
ATOM 593 N N . PHE A 1 83 ? 13.191 13.835 -8.289 1.00 65.44 83 PHE A N 1
ATOM 594 C CA . PHE A 1 83 ? 13.015 12.492 -7.723 1.00 65.44 83 PHE A CA 1
ATOM 595 C C . PHE A 1 83 ? 12.998 12.485 -6.195 1.00 65.44 83 PHE A C 1
ATOM 597 O O . PHE A 1 83 ? 13.707 13.263 -5.546 1.00 65.44 83 PHE A O 1
ATOM 604 N N . SER A 1 84 ? 12.229 11.565 -5.609 1.00 66.81 84 SER A N 1
ATOM 605 C CA . SER A 1 84 ? 12.250 11.340 -4.162 1.00 66.81 84 SER A CA 1
ATOM 606 C C . SER A 1 84 ? 13.526 10.626 -3.686 1.00 66.81 84 SER A C 1
ATOM 608 O O . SER A 1 84 ? 14.146 9.835 -4.392 1.00 66.81 84 SER A O 1
ATOM 610 N N . ALA A 1 85 ? 13.915 10.879 -2.443 1.00 68.56 85 ALA A N 1
ATOM 611 C CA . ALA A 1 85 ? 15.019 10.225 -1.757 1.00 68.56 85 ALA A CA 1
ATOM 612 C C . ALA A 1 85 ? 14.506 9.359 -0.601 1.00 68.56 85 ALA A C 1
ATOM 614 O O . ALA A 1 85 ? 13.463 9.642 -0.000 1.00 68.56 85 ALA A O 1
ATOM 615 N N . VAL A 1 86 ? 15.248 8.290 -0.306 1.00 71.06 86 VAL A N 1
ATOM 616 C CA . VAL A 1 86 ? 14.947 7.326 0.760 1.00 71.06 86 VAL A CA 1
ATOM 617 C C . VAL A 1 86 ? 15.613 7.793 2.052 1.00 71.06 86 VAL A C 1
ATOM 619 O O . VAL A 1 86 ? 16.822 8.004 2.084 1.00 71.06 86 VAL A O 1
ATOM 622 N N . ALA A 1 87 ? 14.852 7.901 3.135 1.00 70.81 87 ALA A N 1
ATOM 623 C CA . ALA A 1 87 ? 15.393 8.048 4.481 1.00 70.81 87 ALA A CA 1
ATOM 624 C C . ALA A 1 87 ? 14.974 6.838 5.334 1.00 70.81 87 ALA A C 1
ATOM 626 O O . ALA A 1 87 ? 13.786 6.501 5.358 1.00 70.81 87 ALA A O 1
ATOM 627 N N . PRO A 1 88 ? 15.904 6.157 6.029 1.00 71.94 88 PRO A N 1
ATOM 628 C CA . PRO A 1 88 ? 15.546 5.153 7.023 1.00 71.94 88 PRO A CA 1
ATOM 629 C C . PRO A 1 88 ? 14.663 5.779 8.096 1.00 71.94 88 PRO A C 1
ATOM 631 O O . PRO A 1 88 ? 14.970 6.850 8.617 1.00 71.94 88 PRO A O 1
ATOM 634 N N . LEU A 1 89 ? 13.581 5.102 8.453 1.00 67.81 89 LEU A N 1
ATOM 635 C CA . LEU A 1 89 ? 12.602 5.639 9.384 1.00 67.81 89 LEU A CA 1
ATOM 636 C C . LEU A 1 89 ? 12.948 5.274 10.844 1.00 67.81 89 LEU A C 1
ATOM 638 O O . LEU A 1 89 ? 12.182 4.622 11.556 1.00 67.81 89 LEU A O 1
ATOM 642 N N . ARG A 1 90 ? 14.126 5.734 11.269 1.00 65.81 90 ARG A N 1
ATOM 643 C CA . ARG A 1 90 ? 14.719 5.559 12.604 1.00 65.81 90 ARG A CA 1
ATOM 644 C C . ARG A 1 90 ? 15.276 6.891 13.110 1.00 65.81 90 ARG A C 1
ATOM 646 O O . ARG A 1 90 ? 15.508 7.794 12.306 1.00 65.81 90 ARG A O 1
ATOM 653 N N . THR A 1 91 ? 15.498 7.025 14.414 1.00 58.91 91 THR A N 1
ATOM 654 C CA . THR A 1 91 ? 16.288 8.146 14.953 1.00 58.91 91 THR A CA 1
ATOM 655 C C . THR A 1 91 ? 17.766 7.761 14.998 1.00 58.91 91 THR A C 1
ATOM 657 O O . THR A 1 91 ? 18.099 6.585 15.103 1.00 58.91 91 THR A O 1
ATOM 660 N N . ASP A 1 92 ? 18.680 8.734 14.958 1.00 56.31 92 ASP A N 1
ATOM 661 C CA . ASP A 1 92 ? 20.124 8.449 15.073 1.00 56.31 92 ASP A CA 1
ATOM 662 C C . ASP A 1 92 ? 20.487 7.774 16.411 1.00 56.31 92 ASP A C 1
ATOM 664 O O . ASP A 1 92 ? 21.496 7.082 16.519 1.00 56.31 92 ASP A O 1
ATOM 668 N N . SER A 1 93 ? 19.639 7.953 17.428 1.00 55.25 93 SER A N 1
ATOM 669 C CA . SER A 1 93 ? 19.796 7.415 18.779 1.00 55.25 93 SER A CA 1
ATOM 670 C C . SER A 1 93 ? 19.092 6.079 19.035 1.00 55.25 93 SER A C 1
ATOM 672 O O . SER A 1 93 ? 19.324 5.490 20.089 1.00 55.25 93 SER A O 1
ATOM 674 N N . SER A 1 94 ? 18.228 5.600 18.131 1.00 60.53 94 SER A N 1
ATOM 675 C CA . SER A 1 94 ? 17.538 4.319 18.311 1.00 60.53 94 SER A CA 1
ATOM 676 C C . SER A 1 94 ? 17.178 3.649 16.978 1.00 60.53 94 SER A C 1
ATOM 678 O O . SER A 1 94 ? 16.647 4.305 16.080 1.00 60.53 94 SER A O 1
ATOM 680 N N . PRO A 1 95 ? 17.393 2.324 16.839 1.00 58.78 95 PRO A N 1
ATOM 681 C CA . PRO A 1 95 ? 16.892 1.550 15.701 1.00 58.78 95 PRO A CA 1
ATOM 682 C C . PRO A 1 95 ? 15.355 1.429 15.662 1.00 58.78 95 PRO A C 1
ATOM 684 O O . PRO A 1 95 ? 14.824 0.814 14.728 1.00 58.78 95 PRO A O 1
ATOM 687 N N . ASP A 1 96 ? 14.656 1.980 16.656 1.00 62.97 96 ASP A N 1
ATOM 688 C CA . ASP A 1 96 ? 13.206 1.921 16.773 1.00 62.97 96 ASP A CA 1
ATOM 689 C C . ASP A 1 96 ? 12.500 2.719 15.670 1.00 62.97 96 ASP A C 1
ATOM 691 O O . ASP A 1 96 ? 12.930 3.788 15.225 1.00 62.97 96 ASP A O 1
ATOM 695 N N . LEU A 1 97 ? 11.361 2.178 15.245 1.00 66.38 97 LEU A N 1
ATOM 696 C CA . LEU A 1 97 ? 10.430 2.809 14.319 1.00 66.38 97 LEU A CA 1
ATOM 697 C C . LEU A 1 97 ? 9.992 4.188 14.849 1.00 66.38 97 LEU A C 1
ATOM 699 O O . LEU A 1 97 ? 9.585 4.296 16.007 1.00 66.38 97 LEU A O 1
ATOM 703 N N . LEU A 1 98 ? 9.979 5.227 14.001 1.00 71.44 98 LEU A N 1
ATOM 704 C CA . LEU A 1 98 ? 9.349 6.502 14.378 1.00 71.44 98 LEU A CA 1
ATOM 705 C C . LEU A 1 98 ? 7.893 6.254 14.790 1.00 71.44 98 LEU A C 1
ATOM 707 O O . LEU A 1 98 ? 7.076 5.889 13.954 1.00 71.44 98 LEU A O 1
ATOM 711 N N . ASP A 1 99 ? 7.555 6.467 16.056 1.00 74.75 99 ASP A N 1
ATOM 712 C CA . ASP A 1 99 ? 6.217 6.135 16.550 1.00 74.75 99 ASP A CA 1
ATOM 713 C C . ASP A 1 99 ? 5.151 7.141 16.084 1.00 74.75 99 ASP A C 1
ATOM 715 O O . ASP A 1 99 ? 4.000 6.794 15.837 1.00 74.75 99 ASP A O 1
ATOM 719 N N . LEU A 1 100 ? 5.525 8.409 15.893 1.00 75.75 100 LEU A N 1
ATOM 720 C CA . LEU A 1 100 ? 4.584 9.433 15.450 1.00 75.75 100 LEU A CA 1
ATOM 721 C C . LEU A 1 100 ? 4.278 9.276 13.948 1.00 75.75 100 LEU A C 1
ATOM 723 O O . LEU A 1 100 ? 5.129 9.517 13.090 1.00 75.75 100 LEU A O 1
ATOM 727 N N . ARG A 1 101 ? 3.039 8.906 13.625 1.00 75.38 101 ARG A N 1
ATOM 728 C CA . ARG A 1 101 ? 2.521 8.663 12.272 1.00 75.38 101 ARG A CA 1
ATOM 729 C C . ARG A 1 101 ? 1.482 9.693 11.867 1.00 75.38 101 ARG A C 1
ATOM 731 O O . ARG A 1 101 ? 0.754 10.223 12.693 1.00 75.38 101 ARG A O 1
ATOM 738 N N . SER A 1 102 ? 1.379 9.988 10.579 1.00 68.31 102 SER A N 1
ATOM 739 C CA . SER A 1 102 ? 0.282 10.785 10.018 1.00 68.31 102 SER A CA 1
ATOM 740 C C . SER A 1 102 ? -0.965 9.919 9.894 1.00 68.31 102 SER A C 1
ATOM 742 O O . SER A 1 102 ? -0.841 8.755 9.546 1.00 68.31 102 SER A O 1
ATOM 744 N N . VAL A 1 103 ? -2.155 10.498 10.096 1.00 57.03 103 VAL A N 1
ATOM 745 C CA . VAL A 1 103 ? -3.489 9.831 10.153 1.00 57.03 103 VAL A CA 1
ATOM 746 C C . VAL A 1 103 ? -3.888 9.050 8.883 1.00 57.03 103 VAL A C 1
ATOM 748 O O . VAL A 1 103 ? -4.959 8.465 8.808 1.00 57.03 103 VAL A O 1
ATOM 751 N N . TYR A 1 104 ? -3.025 9.020 7.876 1.00 60.66 104 TYR A N 1
ATOM 752 C CA . TYR A 1 104 ? -3.181 8.215 6.682 1.00 60.66 104 TYR A CA 1
ATOM 753 C C . TYR A 1 104 ? -2.307 6.964 6.805 1.00 60.66 104 TYR A C 1
ATOM 755 O O . TYR A 1 104 ? -1.105 7.054 6.558 1.00 60.66 104 TYR A O 1
ATOM 763 N N . SER A 1 105 ? -2.873 5.825 7.222 1.00 65.06 105 SER A N 1
ATOM 764 C CA . SER A 1 105 ? -2.138 4.555 7.243 1.00 65.06 105 SER A CA 1
ATOM 765 C C . SER A 1 105 ? -3.021 3.379 6.848 1.00 65.06 105 SER A C 1
ATOM 767 O O . SER A 1 105 ? -4.105 3.191 7.382 1.00 65.06 105 SER A O 1
ATOM 769 N N . HIS A 1 106 ? -2.540 2.561 5.923 1.00 74.12 106 HIS A N 1
ATOM 770 C CA . HIS A 1 106 ? -3.160 1.282 5.588 1.00 74.12 106 HIS A CA 1
ATOM 771 C C . HIS A 1 106 ? -2.087 0.218 5.666 1.00 74.12 106 HIS A C 1
ATOM 773 O O . HIS A 1 106 ? -0.986 0.399 5.144 1.00 74.12 106 HIS A O 1
ATOM 779 N N . THR A 1 107 ? -2.367 -0.853 6.394 1.00 80.06 107 THR A N 1
ATOM 780 C CA . THR A 1 107 ? -1.371 -1.872 6.703 1.00 80.06 107 THR A CA 1
ATOM 781 C C . THR A 1 107 ? -1.993 -3.254 6.698 1.00 80.06 107 THR A C 1
ATOM 783 O O . THR A 1 107 ? -3.168 -3.432 7.006 1.00 80.06 107 THR A O 1
ATOM 786 N N . ALA A 1 108 ? -1.202 -4.246 6.329 1.00 86.06 108 ALA A N 1
ATOM 787 C CA . ALA A 1 108 ? -1.496 -5.660 6.460 1.00 86.06 108 ALA A CA 1
ATOM 788 C C . ALA A 1 108 ? -0.435 -6.287 7.361 1.00 86.06 108 ALA A C 1
ATOM 790 O O . ALA A 1 108 ? 0.751 -5.969 7.230 1.00 86.06 108 ALA A O 1
ATOM 791 N N . PHE A 1 109 ? -0.854 -7.190 8.245 1.00 85.56 109 PHE A N 1
ATOM 792 C CA . PHE A 1 109 ? 0.045 -7.962 9.095 1.00 85.56 109 PHE A CA 1
ATOM 793 C C . PHE A 1 109 ? 0.127 -9.385 8.548 1.00 85.56 109 PHE A C 1
ATOM 795 O O . PHE A 1 109 ? -0.824 -10.163 8.640 1.00 85.56 109 PHE A O 1
ATOM 802 N N . LEU A 1 110 ? 1.263 -9.715 7.936 1.00 84.38 110 LEU A N 1
ATOM 803 C CA . LEU A 1 110 ? 1.510 -11.031 7.357 1.00 84.38 110 LEU A CA 1
ATOM 804 C C . LEU A 1 110 ? 2.338 -11.858 8.343 1.00 84.38 110 LEU A C 1
ATOM 806 O O . LEU A 1 110 ? 3.482 -11.480 8.598 1.00 84.38 110 LEU A O 1
ATOM 810 N N . PRO A 1 111 ? 1.813 -12.961 8.906 1.00 81.19 111 PRO A N 1
ATOM 811 C CA . PRO A 1 111 ? 2.594 -13.825 9.781 1.00 81.19 111 PRO A CA 1
ATOM 812 C C . PRO A 1 111 ? 3.875 -14.257 9.076 1.00 81.19 111 PRO A C 1
ATOM 814 O O . PRO A 1 111 ? 3.856 -14.667 7.910 1.00 81.19 111 PRO A O 1
ATOM 817 N N . ARG A 1 112 ? 5.006 -14.137 9.766 1.00 74.88 112 ARG A N 1
ATOM 818 C CA . ARG A 1 112 ? 6.275 -14.606 9.233 1.00 74.88 112 ARG A CA 1
ATOM 819 C C . ARG A 1 112 ? 6.209 -16.122 9.139 1.00 74.88 112 ARG A C 1
ATOM 821 O O . ARG A 1 112 ? 6.050 -16.812 10.140 1.00 74.88 112 ARG A O 1
ATOM 828 N N . ILE A 1 113 ? 6.394 -16.624 7.928 1.00 65.62 113 ILE A N 1
ATOM 829 C CA . ILE A 1 113 ? 6.619 -18.042 7.703 1.00 65.62 113 ILE A CA 1
ATOM 830 C C . ILE A 1 113 ? 8.019 -18.361 8.229 1.00 65.62 113 ILE A C 1
ATOM 832 O O . ILE A 1 113 ? 8.989 -17.715 7.822 1.00 65.62 113 ILE A O 1
ATOM 836 N N . ALA A 1 114 ? 8.114 -19.305 9.165 1.00 55.94 114 ALA A N 1
ATOM 837 C CA . ALA A 1 114 ? 9.386 -19.711 9.756 1.00 55.94 114 ALA A CA 1
ATOM 838 C C . ALA A 1 114 ? 10.330 -20.320 8.704 1.00 55.94 114 ALA A C 1
ATOM 840 O O . ALA A 1 114 ? 11.524 -20.030 8.725 1.00 55.94 114 ALA A O 1
ATOM 841 N N . ASP A 1 115 ? 9.774 -21.072 7.749 1.00 56.50 115 ASP A N 1
ATOM 842 C CA . ASP A 1 115 ? 10.492 -21.665 6.624 1.00 56.50 115 ASP A CA 1
ATOM 843 C C . ASP A 1 115 ? 9.605 -21.704 5.353 1.00 56.50 115 ASP A C 1
ATOM 845 O O . ASP A 1 115 ? 8.606 -22.429 5.316 1.00 56.50 115 ASP A O 1
ATOM 849 N N . PRO A 1 116 ? 9.936 -20.927 4.304 1.00 51.59 116 PRO A N 1
ATOM 850 C CA . PRO A 1 116 ? 9.207 -20.924 3.034 1.00 51.59 116 PRO A CA 1
ATOM 851 C C . PRO A 1 116 ? 9.234 -22.262 2.282 1.00 51.59 116 PRO A C 1
ATOM 853 O O . PRO A 1 116 ? 8.399 -22.460 1.402 1.00 51.59 116 PRO A O 1
ATOM 856 N N . ALA A 1 117 ? 10.193 -23.147 2.577 1.00 54.00 117 ALA A N 1
ATOM 857 C CA . ALA A 1 117 ? 10.334 -24.436 1.902 1.00 54.00 117 ALA A CA 1
ATOM 858 C C . ALA A 1 117 ? 9.367 -25.501 2.441 1.00 54.00 117 ALA A C 1
ATOM 860 O O . ALA A 1 117 ? 9.044 -26.450 1.731 1.00 54.00 117 ALA A O 1
ATOM 861 N N . THR A 1 118 ? 8.903 -25.351 3.685 1.00 49.53 118 THR A N 1
ATOM 862 C CA . THR A 1 118 ? 8.120 -26.381 4.388 1.00 49.53 118 THR A CA 1
ATOM 863 C C . THR A 1 118 ? 6.729 -25.924 4.808 1.00 49.53 118 THR A C 1
ATOM 865 O O . THR A 1 118 ? 5.866 -26.763 5.065 1.00 49.53 118 THR A O 1
ATOM 868 N N . ALA A 1 119 ? 6.463 -24.618 4.834 1.00 55.72 119 ALA A N 1
ATOM 869 C CA . ALA A 1 119 ? 5.146 -24.085 5.145 1.00 55.72 119 ALA A CA 1
ATOM 870 C C . ALA A 1 119 ? 4.506 -23.437 3.904 1.00 55.72 119 ALA A C 1
ATOM 872 O O . ALA A 1 119 ? 5.168 -22.669 3.200 1.00 55.72 119 ALA A O 1
ATOM 873 N N . PRO A 1 120 ? 3.213 -23.707 3.630 1.00 58.06 120 PRO A N 1
ATOM 874 C CA . PRO A 1 120 ? 2.523 -23.106 2.499 1.00 58.06 120 PRO A CA 1
ATOM 875 C C . PRO A 1 120 ? 2.583 -21.583 2.617 1.00 58.06 120 PRO A C 1
ATOM 877 O O . PRO A 1 120 ? 2.169 -21.011 3.626 1.00 58.06 120 PRO A O 1
ATOM 880 N N . VAL A 1 121 ? 3.101 -20.921 1.578 1.00 59.16 121 VAL A N 1
ATOM 881 C CA . VAL A 1 121 ? 3.051 -19.462 1.483 1.00 59.16 121 VAL A CA 1
ATOM 882 C C . VAL A 1 121 ? 1.580 -19.067 1.445 1.00 59.16 121 VAL A C 1
ATOM 884 O O . VAL A 1 121 ? 0.889 -19.440 0.497 1.00 59.16 121 VAL A O 1
ATOM 887 N N . PRO A 1 122 ? 1.060 -18.330 2.442 1.00 66.00 122 PRO A N 1
ATOM 888 C CA . PRO A 1 122 ? -0.315 -17.893 2.400 1.00 66.00 122 PRO A CA 1
ATOM 889 C C . PRO A 1 122 ? -0.393 -16.777 1.352 1.00 66.00 122 PRO A C 1
ATOM 891 O O . PRO A 1 122 ? -0.041 -15.617 1.589 1.00 66.00 122 PRO A O 1
ATOM 894 N N . GLY A 1 123 ? -0.758 -17.160 0.133 1.00 74.75 123 GLY A N 1
ATOM 895 C CA . GLY A 1 123 ? -0.847 -16.262 -1.006 1.00 74.75 123 GLY A CA 1
ATOM 896 C C . GLY A 1 123 ? -0.790 -16.975 -2.352 1.00 74.75 123 GLY A C 1
ATOM 897 O O . GLY A 1 123 ? -0.522 -18.167 -2.455 1.00 74.75 123 GLY A O 1
ATOM 898 N N . HIS A 1 124 ? -1.049 -16.202 -3.394 1.00 84.50 124 HIS A N 1
ATOM 899 C CA . HIS A 1 124 ? -0.957 -16.603 -4.785 1.00 84.50 124 HIS A CA 1
ATOM 900 C C . HIS A 1 124 ? 0.360 -16.077 -5.350 1.00 84.50 124 HIS A C 1
ATOM 902 O O . HIS A 1 124 ? 0.620 -14.872 -5.292 1.00 84.50 124 HIS A O 1
ATOM 908 N N . LEU A 1 125 ? 1.179 -16.98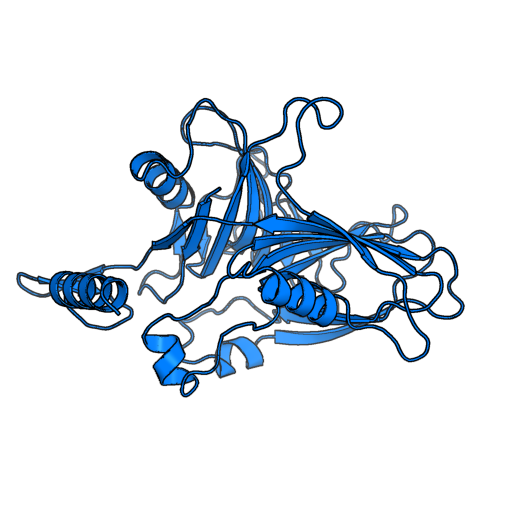2 -5.884 1.00 87.56 125 LEU A N 1
ATOM 909 C CA . LEU A 1 125 ? 2.384 -16.648 -6.635 1.00 87.56 125 LEU A CA 1
ATOM 910 C C . LEU A 1 125 ? 2.011 -16.535 -8.110 1.00 87.56 125 LEU A C 1
ATOM 912 O O . LEU A 1 125 ? 1.495 -17.490 -8.691 1.00 87.56 125 LEU A O 1
ATOM 916 N N . LEU A 1 126 ? 2.239 -15.365 -8.696 1.00 88.62 126 LEU A N 1
ATOM 917 C CA . LEU A 1 126 ? 1.951 -15.084 -10.097 1.00 88.62 126 LEU A CA 1
ATOM 918 C C . LEU A 1 126 ? 3.235 -14.655 -10.786 1.00 88.62 126 LEU A C 1
ATOM 920 O O . LEU A 1 126 ? 3.992 -13.846 -10.250 1.00 88.62 126 LEU A O 1
ATOM 924 N N . ARG A 1 127 ? 3.428 -15.151 -12.001 1.00 90.06 127 ARG A N 1
ATOM 925 C CA . ARG A 1 127 ? 4.418 -14.633 -12.936 1.00 90.06 127 ARG A CA 1
ATOM 926 C C . ARG A 1 127 ? 3.659 -13.917 -14.043 1.00 90.06 127 ARG A C 1
ATOM 928 O O . ARG A 1 127 ? 2.798 -14.523 -14.677 1.00 90.06 127 ARG A O 1
ATOM 935 N N . LEU A 1 128 ? 3.927 -12.630 -14.218 1.00 88.31 128 LEU A N 1
ATOM 936 C CA . LEU A 1 128 ? 3.363 -11.840 -15.304 1.00 88.31 128 LEU A CA 1
ATOM 937 C C . LEU A 1 128 ? 4.380 -11.790 -16.439 1.00 88.31 128 LEU A C 1
ATOM 939 O O . LEU A 1 128 ? 5.519 -11.369 -16.238 1.00 88.31 128 LEU A O 1
ATOM 943 N N . GLU A 1 129 ? 3.947 -12.215 -17.619 1.00 81.62 129 GLU A N 1
ATOM 944 C CA . GLU A 1 129 ? 4.729 -12.137 -18.847 1.00 81.62 129 GLU A CA 1
ATOM 945 C C . GLU A 1 129 ? 4.233 -10.935 -19.654 1.00 81.62 129 GLU A C 1
ATOM 947 O O . GLU A 1 129 ? 3.029 -10.768 -19.872 1.00 81.62 129 GLU A O 1
ATOM 952 N N . GLY A 1 130 ? 5.155 -10.048 -20.032 1.00 73.38 130 GLY A N 1
ATOM 953 C CA . GLY A 1 130 ? 4.824 -8.862 -20.813 1.00 73.38 130 GLY A CA 1
ATOM 954 C C . GLY A 1 130 ? 4.358 -9.220 -22.224 1.00 73.38 130 GLY A C 1
ATOM 955 O O . GLY A 1 130 ? 4.843 -10.173 -22.829 1.00 73.38 130 GLY A O 1
ATOM 956 N N . ALA A 1 131 ? 3.430 -8.429 -22.759 1.00 71.81 131 ALA A N 1
ATOM 957 C CA . ALA A 1 131 ? 2.910 -8.578 -24.115 1.00 71.81 131 ALA A CA 1
ATOM 958 C C . ALA A 1 131 ? 3.262 -7.355 -24.972 1.00 71.81 131 ALA A C 1
ATOM 960 O O . ALA A 1 131 ? 3.458 -6.253 -24.452 1.00 71.81 131 ALA A O 1
ATOM 961 N N . SER A 1 132 ? 3.301 -7.534 -26.295 1.00 66.75 132 SER A N 1
ATOM 962 C CA . SER A 1 132 ? 3.446 -6.431 -27.250 1.00 66.75 132 SER A CA 1
ATOM 963 C C . SER A 1 132 ? 2.318 -5.409 -27.048 1.00 66.75 132 SER A C 1
ATOM 965 O O . SER A 1 132 ? 1.143 -5.766 -27.098 1.00 66.75 132 SER A O 1
ATOM 967 N N . GLY A 1 133 ? 2.674 -4.147 -26.789 1.00 66.38 133 GLY A N 1
ATOM 968 C CA . GLY A 1 133 ? 1.726 -3.084 -26.417 1.00 66.38 133 GLY A CA 1
ATOM 969 C C . GLY A 1 133 ? 1.653 -2.775 -24.914 1.00 66.38 133 GLY A C 1
ATOM 970 O O . GLY A 1 133 ? 1.013 -1.796 -24.542 1.00 66.38 133 GLY A O 1
ATOM 971 N N . GLY A 1 134 ? 2.350 -3.549 -24.071 1.00 73.62 134 GLY A N 1
ATOM 972 C CA . GLY A 1 134 ? 2.498 -3.312 -22.634 1.00 73.62 134 GLY A CA 1
ATOM 973 C C . GLY A 1 134 ? 1.309 -3.814 -21.810 1.00 73.62 134 GLY A C 1
ATOM 974 O O . GLY A 1 134 ? 0.181 -3.347 -21.953 1.00 73.62 134 GLY A O 1
ATOM 975 N N . LEU A 1 135 ? 1.561 -4.745 -20.886 1.00 88.06 135 LEU A N 1
ATOM 976 C CA . LEU A 1 135 ? 0.564 -5.186 -19.908 1.00 88.06 135 LEU A CA 1
ATOM 977 C C . LEU A 1 135 ? 0.648 -4.306 -18.660 1.00 88.06 135 LEU A C 1
ATOM 979 O O . LEU A 1 135 ? 1.683 -4.284 -17.997 1.00 88.06 135 LEU A O 1
ATOM 983 N N . ASN A 1 136 ? -0.441 -3.635 -18.278 1.00 92.62 136 ASN A N 1
ATOM 984 C CA . ASN A 1 136 ? -0.491 -2.981 -16.972 1.00 92.62 136 ASN A CA 1
ATOM 985 C C . ASN A 1 136 ? -0.619 -4.043 -15.863 1.00 92.62 136 ASN A C 1
ATOM 987 O O . ASN A 1 136 ? -1.683 -4.640 -15.675 1.00 92.62 136 ASN A O 1
ATOM 991 N N . ALA A 1 137 ? 0.465 -4.280 -15.122 1.00 92.81 137 ALA A N 1
ATOM 992 C CA . ALA A 1 137 ? 0.532 -5.306 -14.083 1.00 92.81 137 ALA A CA 1
ATOM 993 C C . ALA A 1 137 ? -0.515 -5.104 -12.983 1.00 92.81 137 ALA A C 1
ATOM 995 O O . ALA A 1 137 ? -1.076 -6.076 -12.480 1.00 92.81 137 ALA A O 1
ATOM 996 N N . LEU A 1 138 ? -0.819 -3.852 -12.626 1.00 93.12 138 LEU A N 1
ATOM 997 C CA . LEU A 1 138 ? -1.808 -3.570 -11.590 1.00 93.12 138 LEU A CA 1
ATOM 998 C C . LEU A 1 138 ? -3.215 -3.978 -12.027 1.00 93.12 138 LEU A C 1
ATOM 1000 O O . LEU A 1 138 ? -3.937 -4.599 -11.249 1.00 93.12 138 LEU A O 1
ATOM 1004 N N . ASP A 1 139 ? -3.581 -3.691 -13.278 1.00 92.44 139 ASP A N 1
ATOM 1005 C CA . ASP A 1 139 ? -4.872 -4.110 -13.829 1.00 92.44 139 ASP A CA 1
ATOM 1006 C C . ASP A 1 139 ? -4.975 -5.639 -13.907 1.00 92.44 139 ASP A C 1
ATOM 1008 O O . ASP A 1 139 ? -6.003 -6.206 -13.524 1.00 92.44 139 ASP A O 1
ATOM 1012 N N . ALA A 1 140 ? -3.897 -6.318 -14.315 1.00 92.38 140 ALA A N 1
ATOM 1013 C CA . ALA A 1 140 ? -3.837 -7.779 -14.358 1.00 92.38 140 ALA A CA 1
ATOM 1014 C C . ALA A 1 140 ? -4.032 -8.408 -12.967 1.00 92.38 140 ALA A C 1
ATOM 1016 O O . ALA A 1 140 ? -4.838 -9.329 -12.802 1.00 92.38 140 ALA A O 1
ATOM 1017 N N . VAL A 1 141 ? -3.347 -7.882 -11.947 1.00 93.62 141 VAL A N 1
ATOM 1018 C CA . VAL A 1 141 ? -3.466 -8.369 -10.565 1.00 93.62 141 VAL A CA 1
ATOM 1019 C C . VAL A 1 141 ? -4.865 -8.110 -10.002 1.00 93.62 141 VAL A C 1
ATOM 1021 O O . VAL A 1 141 ? -5.461 -9.010 -9.406 1.00 93.62 141 VAL A O 1
ATOM 1024 N N . THR A 1 142 ? -5.432 -6.921 -10.223 1.00 91.75 142 THR A N 1
ATOM 1025 C CA . THR A 1 142 ? -6.799 -6.605 -9.780 1.00 91.75 142 THR A CA 1
ATOM 1026 C C . THR A 1 142 ? -7.841 -7.486 -10.478 1.00 91.75 142 THR A C 1
ATOM 1028 O O . THR A 1 142 ? -8.779 -7.955 -9.827 1.00 91.75 142 THR A O 1
ATOM 1031 N N . ALA A 1 143 ? -7.680 -7.767 -11.775 1.00 92.12 143 ALA A N 1
ATOM 1032 C CA . ALA A 1 143 ? -8.555 -8.683 -12.508 1.00 92.12 143 ALA A CA 1
ATOM 1033 C C . ALA A 1 143 ? -8.459 -10.120 -11.967 1.00 92.12 143 ALA A C 1
ATOM 1035 O O . ALA A 1 143 ? -9.489 -10.753 -11.718 1.00 92.12 143 ALA A O 1
ATOM 1036 N N . TYR A 1 144 ? -7.240 -10.607 -11.706 1.00 94.06 144 TYR A N 1
ATOM 1037 C CA . TYR A 1 144 ? -7.000 -11.918 -11.098 1.00 94.06 144 TYR A CA 1
ATOM 1038 C C . TYR A 1 144 ? -7.671 -12.055 -9.725 1.00 94.06 144 TYR A C 1
ATOM 1040 O O . TYR A 1 144 ? -8.332 -13.064 -9.460 1.00 94.06 144 TYR A O 1
ATOM 1048 N N . ALA A 1 145 ? -7.513 -11.043 -8.863 1.00 92.69 145 ALA A N 1
ATOM 1049 C CA . ALA A 1 145 ? -8.097 -11.016 -7.524 1.00 92.69 145 ALA A CA 1
ATOM 1050 C C . ALA A 1 145 ? -9.630 -11.042 -7.587 1.00 92.69 145 ALA A C 1
ATOM 1052 O O . ALA A 1 145 ? -10.267 -11.874 -6.935 1.00 92.69 145 ALA A O 1
ATOM 1053 N N . ARG A 1 146 ? -10.218 -10.200 -8.449 1.00 91.38 146 ARG A N 1
ATOM 1054 C CA . ARG A 1 146 ? -11.670 -10.139 -8.668 1.00 91.38 146 ARG A CA 1
ATOM 1055 C C . ARG A 1 146 ? -12.235 -11.476 -9.135 1.00 91.38 146 ARG A C 1
ATOM 1057 O O . ARG A 1 146 ? -13.239 -11.920 -8.589 1.00 91.38 146 ARG A O 1
ATOM 1064 N N . ALA A 1 147 ? -11.582 -12.131 -10.095 1.00 94.50 147 ALA A N 1
ATOM 1065 C CA . ALA A 1 147 ? -12.012 -13.431 -10.614 1.00 94.50 147 ALA A CA 1
ATOM 1066 C C . ALA A 1 147 ? -12.031 -14.541 -9.544 1.00 94.50 147 ALA A C 1
ATOM 1068 O O . ALA A 1 147 ? -12.692 -15.557 -9.727 1.00 94.50 147 ALA A O 1
ATOM 1069 N N . ARG A 1 148 ? -11.327 -14.346 -8.423 1.00 92.69 148 ARG A N 1
ATOM 1070 C CA . ARG A 1 148 ? -11.270 -15.275 -7.282 1.00 92.69 148 ARG A CA 1
ATOM 1071 C C . ARG A 1 148 ? -12.075 -14.814 -6.070 1.00 92.69 148 ARG A C 1
ATOM 1073 O O . ARG A 1 148 ? -11.972 -15.425 -5.013 1.00 92.69 148 ARG A O 1
ATOM 1080 N N . GLY A 1 149 ? -12.835 -13.726 -6.193 1.00 90.75 149 GLY A N 1
ATOM 1081 C CA . GLY A 1 149 ? -13.572 -13.149 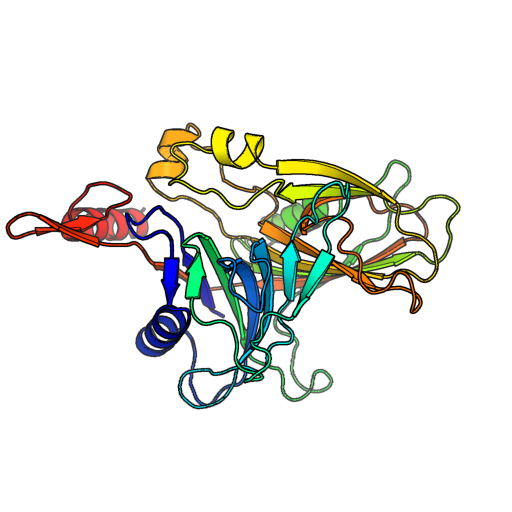-5.068 1.00 90.75 149 GLY A CA 1
ATOM 1082 C C . GLY A 1 149 ? -12.672 -12.567 -3.970 1.00 90.75 149 GLY A C 1
ATOM 1083 O O . GLY A 1 149 ? -13.138 -12.350 -2.856 1.00 90.75 149 GLY A O 1
ATOM 1084 N N . ILE A 1 150 ? -11.392 -12.299 -4.257 1.00 90.62 150 ILE A N 1
ATOM 1085 C CA . ILE A 1 150 ? -10.467 -11.696 -3.293 1.00 90.62 150 ILE A CA 1
ATOM 1086 C C . ILE A 1 150 ? -10.681 -10.183 -3.316 1.00 90.62 150 ILE A C 1
ATOM 1088 O O . ILE A 1 150 ? -10.274 -9.491 -4.249 1.00 90.62 150 ILE A O 1
ATOM 1092 N N . THR A 1 151 ? -11.338 -9.667 -2.283 1.00 85.75 151 THR A N 1
ATOM 1093 C CA . THR A 1 151 ? -11.706 -8.246 -2.179 1.00 85.75 151 THR A CA 1
ATOM 1094 C C . THR A 1 151 ? -10.634 -7.404 -1.488 1.00 85.75 151 THR A C 1
ATOM 1096 O O . THR A 1 151 ? -10.447 -6.238 -1.841 1.00 85.75 151 THR A O 1
ATOM 1099 N N . SER A 1 152 ? -9.893 -8.009 -0.558 1.00 88.06 152 SER A N 1
ATOM 1100 C CA . SER A 1 152 ? -8.841 -7.376 0.237 1.00 88.06 152 SER A CA 1
ATOM 1101 C C . SER A 1 152 ? -7.559 -8.202 0.183 1.00 88.06 152 SER A C 1
ATOM 1103 O O . SER A 1 152 ? -7.600 -9.418 0.376 1.00 88.06 152 SER A O 1
ATOM 1105 N N . TYR A 1 153 ? -6.415 -7.569 -0.073 1.00 90.50 153 TYR A N 1
ATOM 1106 C CA . TYR A 1 153 ? -5.130 -8.267 -0.162 1.00 90.50 153 TYR A CA 1
ATOM 1107 C C . TYR A 1 153 ? -3.927 -7.354 0.091 1.00 90.50 153 TYR A C 1
ATOM 1109 O O . TYR A 1 153 ? -3.946 -6.161 -0.210 1.00 90.50 153 TYR A O 1
ATOM 1117 N N . ALA A 1 154 ? -2.848 -7.940 0.606 1.00 90.31 154 ALA A N 1
ATOM 1118 C CA . ALA A 1 154 ? -1.511 -7.369 0.540 1.00 90.31 154 ALA A CA 1
ATOM 1119 C C . ALA A 1 154 ? -0.844 -7.796 -0.772 1.00 90.31 154 ALA A C 1
ATOM 1121 O O . ALA A 1 154 ? -1.006 -8.936 -1.218 1.00 90.31 154 ALA A O 1
ATOM 1122 N N . ILE A 1 155 ? -0.082 -6.893 -1.379 1.00 90.75 155 ILE A N 1
ATOM 1123 C CA . ILE A 1 155 ? 0.631 -7.145 -2.630 1.00 90.75 155 ILE A CA 1
ATOM 1124 C C . ILE A 1 155 ? 2.123 -6.898 -2.447 1.00 90.75 155 ILE A C 1
ATOM 1126 O O . ILE A 1 155 ? 2.541 -5.905 -1.845 1.00 90.75 155 ILE A O 1
ATOM 1130 N N . ARG A 1 156 ? 2.921 -7.819 -2.984 1.00 90.56 156 ARG A N 1
ATOM 1131 C CA . ARG A 1 156 ? 4.358 -7.660 -3.203 1.00 90.56 156 ARG A CA 1
ATOM 1132 C C . ARG A 1 156 ? 4.643 -7.925 -4.668 1.00 90.56 156 ARG A C 1
ATOM 1134 O O . ARG A 1 156 ? 4.191 -8.949 -5.173 1.00 90.56 156 ARG A O 1
ATOM 1141 N N . MET A 1 157 ? 5.370 -7.038 -5.332 1.00 91.75 157 MET A N 1
ATOM 1142 C CA . MET A 1 157 ? 5.827 -7.251 -6.703 1.00 91.75 157 MET A CA 1
ATOM 1143 C C . MET A 1 157 ? 7.332 -7.046 -6.785 1.00 91.75 157 MET A C 1
ATOM 1145 O O . MET A 1 157 ? 7.864 -6.116 -6.179 1.00 91.75 157 MET A O 1
ATOM 1149 N N . PHE A 1 158 ? 7.991 -7.908 -7.542 1.00 91.00 158 PHE A N 1
ATOM 1150 C CA . PHE A 1 158 ? 9.410 -7.826 -7.850 1.00 91.00 158 PHE A CA 1
ATOM 1151 C C . PHE A 1 158 ? 9.537 -7.811 -9.364 1.00 91.00 158 PHE A C 1
ATOM 1153 O O . PHE A 1 158 ? 9.021 -8.709 -10.031 1.00 91.00 158 PHE A O 1
ATOM 1160 N N . VAL A 1 159 ? 10.154 -6.761 -9.894 1.00 90.25 159 VAL A N 1
ATOM 1161 C CA . VAL A 1 159 ? 10.311 -6.562 -11.334 1.00 90.25 159 VAL A CA 1
ATOM 1162 C C . VAL A 1 159 ? 11.786 -6.422 -11.643 1.00 90.25 159 VAL A C 1
ATOM 1164 O O . VAL A 1 159 ? 12.462 -5.572 -11.060 1.00 90.25 159 VAL A O 1
ATOM 1167 N N . SER A 1 160 ? 12.259 -7.231 -12.574 1.00 88.56 160 SER A N 1
ATOM 1168 C CA . SER A 1 160 ? 13.596 -7.138 -13.142 1.00 88.56 160 SER A CA 1
ATOM 1169 C C . SER A 1 160 ? 13.492 -7.132 -14.661 1.00 88.56 160 SER A C 1
ATOM 1171 O O . SER A 1 160 ? 12.538 -7.645 -15.254 1.00 88.56 160 SER A O 1
ATOM 1173 N N . VAL A 1 161 ? 14.475 -6.510 -15.297 1.00 84.31 161 VAL A N 1
ATOM 1174 C CA . VAL A 1 161 ? 14.575 -6.454 -16.751 1.00 84.31 161 VAL A CA 1
ATOM 1175 C C . VAL A 1 161 ? 15.884 -7.107 -17.177 1.00 84.31 161 VAL A C 1
ATOM 1177 O O . VAL A 1 161 ? 16.957 -6.753 -16.684 1.00 84.31 161 VAL A O 1
ATOM 1180 N N . ALA A 1 162 ? 15.780 -8.106 -18.054 1.00 74.31 162 ALA A N 1
ATOM 1181 C CA . ALA A 1 162 ? 16.942 -8.797 -18.602 1.00 74.31 162 ALA A CA 1
ATOM 1182 C C . ALA A 1 162 ? 17.509 -8.070 -19.834 1.00 74.31 162 ALA A C 1
ATOM 1184 O O . ALA A 1 162 ? 18.724 -8.062 -20.025 1.00 74.31 162 ALA A O 1
ATOM 1185 N N . ASP A 1 163 ? 16.642 -7.430 -20.628 1.00 70.75 163 ASP A N 1
ATOM 1186 C CA . ASP A 1 163 ? 16.976 -6.732 -21.875 1.00 70.75 163 ASP A CA 1
ATOM 1187 C C . ASP A 1 163 ? 16.393 -5.306 -21.887 1.00 70.75 163 ASP A C 1
ATOM 1189 O O . ASP A 1 163 ? 15.208 -5.108 -21.624 1.00 70.75 163 ASP A O 1
ATOM 1193 N N . GLU A 1 164 ? 17.223 -4.307 -22.194 1.00 72.38 164 GLU A N 1
ATOM 1194 C CA . GLU A 1 164 ? 16.826 -2.893 -22.238 1.00 72.38 164 GLU A CA 1
ATOM 1195 C C . GLU A 1 164 ? 16.155 -2.471 -23.552 1.00 72.38 164 GLU A C 1
ATOM 1197 O O . GLU A 1 164 ? 15.777 -1.306 -23.676 1.00 72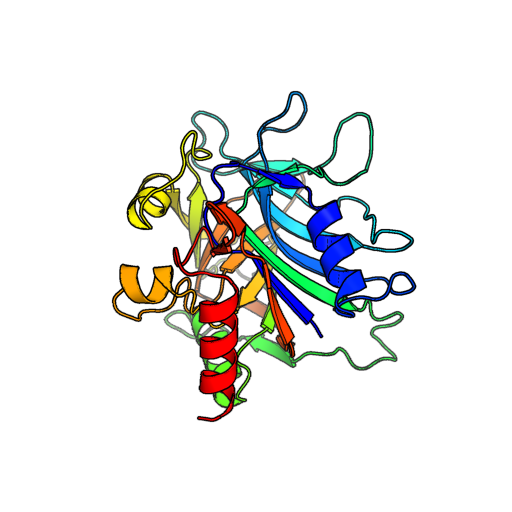.38 164 GLU A O 1
ATOM 1202 N N . ALA A 1 165 ? 16.015 -3.365 -24.537 1.00 79.06 165 ALA A N 1
ATOM 1203 C CA . ALA A 1 165 ? 15.416 -3.024 -25.829 1.00 79.06 165 ALA A CA 1
ATOM 1204 C C . ALA A 1 165 ? 13.986 -2.461 -25.699 1.00 79.06 165 ALA A C 1
ATOM 1206 O O . ALA A 1 165 ? 13.620 -1.541 -26.432 1.00 79.06 165 ALA A O 1
ATOM 1207 N N . ASP A 1 166 ? 13.202 -2.974 -24.745 1.00 80.31 166 ASP A N 1
ATOM 1208 C CA . ASP A 1 166 ? 11.872 -2.464 -24.395 1.00 80.31 166 ASP A CA 1
ATOM 1209 C C . ASP A 1 166 ? 11.684 -2.513 -22.867 1.00 80.31 166 ASP A C 1
ATOM 1211 O O . ASP A 1 166 ? 11.178 -3.501 -22.333 1.00 80.31 166 ASP A O 1
ATOM 1215 N N . PRO A 1 167 ? 12.152 -1.499 -22.118 1.00 84.62 167 PRO A N 1
ATOM 1216 C CA . PRO A 1 167 ? 12.154 -1.535 -20.663 1.00 84.62 167 PRO A CA 1
ATOM 1217 C C . PRO A 1 167 ? 10.754 -1.273 -20.095 1.00 84.62 167 PRO A C 1
ATOM 1219 O O . PRO A 1 167 ? 10.013 -0.440 -20.633 1.00 84.62 167 PRO A O 1
ATOM 1222 N N . PRO A 1 168 ? 10.396 -1.880 -18.950 1.00 88.00 168 PRO A N 1
ATOM 1223 C CA . PRO A 1 168 ? 9.092 -1.658 -18.357 1.00 88.00 168 PRO A CA 1
ATOM 1224 C C . PRO A 1 168 ? 8.946 -0.197 -17.915 1.00 88.00 168 PRO A C 1
ATOM 1226 O O . PRO A 1 168 ? 9.864 0.416 -17.348 1.00 88.00 168 PRO A O 1
ATOM 1229 N N . VAL A 1 169 ? 7.766 0.364 -18.182 1.00 89.06 169 VAL A N 1
ATOM 1230 C CA . VAL A 1 169 ? 7.440 1.764 -17.887 1.00 89.06 169 VAL A CA 1
ATOM 1231 C C . VAL A 1 169 ? 6.694 1.843 -16.566 1.00 89.06 169 VAL A C 1
ATOM 1233 O O . VAL A 1 169 ? 5.654 1.217 -16.363 1.00 89.06 169 VAL A O 1
ATOM 1236 N N . ILE A 1 170 ? 7.221 2.656 -15.668 1.00 88.25 170 ILE A N 1
ATOM 1237 C CA . ILE A 1 170 ? 6.712 2.881 -14.326 1.00 88.25 170 ILE A CA 1
ATOM 1238 C C . ILE A 1 170 ? 6.137 4.288 -14.282 1.00 88.25 170 ILE A C 1
ATOM 1240 O O . ILE A 1 170 ? 6.845 5.264 -14.519 1.00 88.25 170 ILE A O 1
ATOM 1244 N N . VAL A 1 171 ? 4.858 4.398 -13.950 1.00 87.62 171 VAL A N 1
ATOM 1245 C CA . VAL A 1 171 ? 4.197 5.674 -13.688 1.00 87.62 171 VAL A CA 1
ATOM 1246 C C . VAL A 1 171 ? 3.815 5.709 -12.224 1.00 87.62 171 VAL A C 1
ATOM 1248 O O . VAL A 1 171 ? 3.182 4.790 -11.695 1.00 87.62 171 VAL A O 1
ATOM 1251 N N . GLY A 1 172 ? 4.124 6.801 -11.550 1.00 82.38 172 GLY A N 1
ATOM 1252 C CA . GLY A 1 172 ? 3.524 7.033 -10.252 1.00 82.38 172 GLY A CA 1
ATOM 1253 C C . GLY A 1 172 ? 3.685 8.452 -9.770 1.00 82.38 172 GLY A C 1
ATOM 1254 O O . GLY A 1 172 ? 3.971 9.360 -10.541 1.00 82.38 172 GLY A O 1
ATOM 1255 N N . ARG A 1 173 ? 3.408 8.652 -8.489 1.00 78.69 173 ARG A N 1
ATOM 1256 C CA . ARG A 1 173 ? 3.323 9.972 -7.880 1.00 78.69 173 ARG A CA 1
ATOM 1257 C C . ARG A 1 173 ? 4.368 10.138 -6.804 1.00 78.69 173 ARG A C 1
ATOM 1259 O O . ARG A 1 173 ? 4.672 9.195 -6.078 1.00 78.69 173 ARG A O 1
ATOM 1266 N N . VAL A 1 174 ? 4.849 11.368 -6.696 1.00 71.81 174 VAL A N 1
ATOM 1267 C CA . VAL A 1 174 ? 5.716 11.820 -5.615 1.00 71.81 174 VAL A CA 1
ATOM 1268 C C . VAL A 1 174 ? 5.084 13.037 -4.964 1.00 71.81 174 VAL A C 1
ATOM 1270 O O . VAL A 1 174 ? 4.691 13.992 -5.642 1.00 71.81 174 VAL A O 1
ATOM 1273 N N . LEU A 1 175 ? 4.979 13.016 -3.638 1.00 67.50 175 LEU A N 1
ATOM 1274 C CA . LEU A 1 175 ? 4.534 14.175 -2.870 1.00 67.50 175 LEU A CA 1
ATOM 1275 C C . LEU A 1 175 ? 5.547 15.318 -2.992 1.00 67.50 175 LEU A C 1
ATOM 1277 O O . LEU A 1 175 ? 6.697 15.193 -2.580 1.00 67.50 175 LEU A O 1
ATOM 1281 N N . ARG A 1 176 ? 5.089 16.478 -3.467 1.00 64.75 176 ARG A N 1
ATOM 1282 C CA . ARG A 1 176 ? 5.877 17.719 -3.523 1.00 64.75 176 ARG A CA 1
ATOM 1283 C C . ARG A 1 176 ? 6.170 18.280 -2.133 1.00 64.75 176 ARG A C 1
ATOM 1285 O O . ARG A 1 176 ? 7.161 18.974 -1.940 1.00 64.75 176 ARG A O 1
ATOM 1292 N N . ARG A 1 177 ? 5.268 18.047 -1.174 1.00 60.41 177 ARG A N 1
ATOM 1293 C CA . ARG A 1 177 ? 5.392 18.468 0.232 1.00 60.41 177 ARG A CA 1
ATOM 1294 C C . ARG A 1 177 ? 4.382 17.744 1.117 1.00 60.41 177 ARG A C 1
ATOM 1296 O O . ARG A 1 177 ? 3.262 17.480 0.690 1.00 60.41 177 ARG A O 1
ATOM 1303 N N . ILE A 1 178 ? 4.730 17.535 2.387 1.00 56.94 178 ILE A N 1
ATOM 1304 C CA . ILE A 1 178 ? 3.772 17.084 3.407 1.00 56.94 178 ILE A CA 1
ATOM 1305 C C . ILE A 1 178 ? 2.736 18.199 3.638 1.00 56.94 178 ILE A C 1
ATOM 1307 O O . ILE A 1 178 ? 3.128 19.357 3.843 1.00 56.94 178 ILE A O 1
ATOM 1311 N N . PRO A 1 179 ? 1.424 17.895 3.672 1.00 54.69 179 PRO A N 1
ATOM 1312 C CA . PRO A 1 179 ? 0.400 18.871 4.026 1.00 54.69 179 PRO A CA 1
ATOM 1313 C C . PRO A 1 179 ? 0.735 19.588 5.340 1.00 54.69 179 PRO A C 1
ATOM 1315 O O . PRO A 1 179 ? 0.960 18.956 6.373 1.00 54.69 179 PRO A O 1
ATOM 1318 N N . ARG A 1 180 ? 0.765 20.926 5.341 1.00 55.88 180 ARG A N 1
ATOM 1319 C CA . ARG A 1 180 ? 0.927 21.717 6.582 1.00 55.88 180 ARG A CA 1
ATOM 1320 C C . ARG A 1 180 ? -0.390 21.913 7.329 1.00 55.88 180 ARG A C 1
ATOM 1322 O O . ARG A 1 180 ? -0.378 22.161 8.530 1.00 55.88 180 ARG A O 1
ATOM 1329 N N . ARG A 1 181 ? -1.511 21.778 6.625 1.00 57.69 181 ARG A N 1
ATOM 1330 C CA . ARG A 1 181 ? -2.873 21.863 7.156 1.00 57.69 181 ARG A CA 1
ATOM 1331 C C . ARG A 1 181 ? -3.630 20.590 6.800 1.00 57.69 181 ARG A C 1
ATOM 1333 O O . ARG A 1 181 ? -3.226 19.854 5.903 1.00 57.69 181 ARG A O 1
ATOM 1340 N N . ARG A 1 182 ? -4.730 20.354 7.513 1.00 55.12 182 ARG A N 1
ATOM 1341 C CA . ARG A 1 182 ? -5.703 19.319 7.168 1.00 55.12 182 ARG A CA 1
ATOM 1342 C C . ARG A 1 182 ? -6.189 19.551 5.734 1.00 55.12 182 ARG A C 1
ATOM 1344 O O . ARG A 1 182 ? -6.688 20.638 5.451 1.00 55.12 182 ARG A O 1
ATOM 1351 N N . LEU A 1 183 ? -6.053 18.538 4.883 1.00 55.12 183 LEU A N 1
ATOM 1352 C CA . LEU A 1 183 ? -6.665 18.536 3.556 1.00 55.12 183 LEU A CA 1
ATOM 1353 C C . LEU A 1 183 ? -8.193 18.472 3.718 1.00 55.12 183 LEU A C 1
ATOM 1355 O O . LEU A 1 183 ? -8.704 17.794 4.610 1.00 55.12 183 LEU A O 1
ATOM 1359 N N . ARG A 1 184 ? -8.944 19.218 2.921 1.00 53.06 184 ARG A N 1
ATOM 1360 C CA . ARG A 1 184 ? -10.416 19.203 2.940 1.00 53.06 184 ARG A CA 1
ATOM 1361 C C . ARG A 1 184 ? -10.981 18.355 1.811 1.00 53.06 184 ARG A C 1
ATOM 1363 O O . ARG A 1 184 ? -12.125 17.923 1.899 1.00 53.06 184 ARG A O 1
ATOM 1370 N N . THR A 1 185 ? -10.179 18.104 0.779 1.00 53.66 185 THR A N 1
ATOM 1371 C CA . THR A 1 185 ? -10.583 17.390 -0.431 1.00 53.66 185 THR A CA 1
ATOM 1372 C C . THR A 1 185 ? -9.474 16.466 -0.940 1.00 53.66 185 THR A C 1
ATOM 1374 O O . THR A 1 185 ? -8.307 16.586 -0.572 1.00 53.66 185 THR A O 1
ATOM 1377 N N . VAL A 1 186 ? -9.838 15.533 -1.819 1.00 54.59 186 VAL A N 1
ATOM 1378 C CA . VAL A 1 186 ? -8.899 14.642 -2.535 1.00 54.59 186 VAL A CA 1
ATOM 1379 C C . VAL A 1 186 ? -8.102 15.396 -3.584 1.00 54.59 186 VAL A C 1
ATOM 1381 O O . VAL A 1 186 ? -6.951 15.058 -3.859 1.00 54.59 186 VAL A O 1
ATOM 1384 N N . GLN A 1 187 ? -8.727 16.418 -4.169 1.00 55.59 187 GLN A N 1
ATOM 1385 C CA . GLN A 1 187 ? -8.069 17.291 -5.123 1.00 55.59 187 GLN A CA 1
ATOM 1386 C C . GLN A 1 187 ? -6.863 17.953 -4.456 1.00 55.59 187 GLN A C 1
ATOM 1388 O O . GLN A 1 187 ? -5.763 17.839 -4.973 1.00 55.59 187 GLN A O 1
ATOM 1393 N N . GLU A 1 188 ? -7.012 18.444 -3.222 1.00 56.81 188 GLU A N 1
ATOM 1394 C CA . GLU A 1 188 ? -5.888 18.992 -2.455 1.00 56.81 188 GLU A CA 1
ATOM 1395 C C . GLU A 1 188 ? -4.766 17.972 -2.183 1.00 56.81 188 GLU A C 1
ATOM 1397 O O . GLU A 1 188 ? -3.608 18.366 -2.081 1.00 56.81 188 GLU A O 1
ATOM 1402 N N . ALA A 1 189 ? -5.074 16.672 -2.073 1.00 60.34 189 ALA A N 1
ATOM 1403 C CA . ALA A 1 189 ? -4.059 15.614 -1.970 1.00 60.34 189 ALA A CA 1
ATOM 1404 C C . ALA A 1 189 ? -3.346 15.355 -3.310 1.00 60.34 189 ALA A C 1
ATOM 1406 O O . ALA A 1 189 ? -2.173 14.991 -3.334 1.00 60.34 189 ALA A O 1
ATOM 1407 N N . THR A 1 190 ? -4.056 15.552 -4.423 1.00 58.84 190 THR A N 1
ATOM 1408 C CA . THR A 1 190 ? -3.531 15.381 -5.785 1.00 58.84 190 THR A CA 1
ATOM 1409 C C . THR A 1 190 ? -2.686 16.586 -6.203 1.00 58.84 190 THR A C 1
ATOM 1411 O O . THR A 1 190 ? -1.614 16.408 -6.769 1.00 58.84 190 THR A O 1
ATOM 1414 N N . ASP A 1 191 ? -3.103 17.800 -5.839 1.00 58.88 191 ASP A N 1
ATOM 1415 C CA . ASP A 1 191 ? -2.442 19.067 -6.186 1.00 58.88 191 ASP A CA 1
ATOM 1416 C C . ASP A 1 191 ? -1.066 19.236 -5.522 1.00 58.88 191 ASP A C 1
ATOM 1418 O O . ASP A 1 191 ? -0.231 20.034 -5.956 1.00 58.88 191 ASP A O 1
ATOM 1422 N N . ILE A 1 192 ? -0.813 18.490 -4.445 1.00 62.72 192 ILE A N 1
ATOM 1423 C CA . ILE A 1 192 ? 0.480 18.464 -3.754 1.00 62.72 192 ILE A CA 1
ATOM 1424 C C . ILE A 1 192 ? 1.375 17.308 -4.205 1.00 62.72 192 ILE A C 1
ATOM 1426 O O . ILE A 1 192 ? 2.422 17.106 -3.594 1.00 62.72 192 ILE A O 1
ATOM 1430 N N . ALA A 1 193 ? 0.998 16.563 -5.243 1.00 71.19 193 ALA A N 1
ATOM 1431 C CA . ALA A 1 193 ? 1.799 15.491 -5.820 1.00 71.19 193 ALA A CA 1
ATOM 1432 C C . ALA A 1 193 ? 2.147 15.799 -7.284 1.00 71.19 193 ALA A C 1
ATOM 1434 O O . ALA A 1 193 ? 1.419 16.502 -7.979 1.00 71.19 193 ALA A O 1
ATOM 1435 N N . SER A 1 194 ? 3.283 15.288 -7.753 1.00 72.62 194 SER A N 1
ATOM 1436 C CA . SER A 1 194 ? 3.651 15.295 -9.170 1.00 72.62 194 SER A CA 1
ATOM 1437 C C . SER A 1 194 ? 3.617 13.872 -9.697 1.00 72.62 194 SER A C 1
ATOM 1439 O O . SER A 1 194 ? 4.115 12.971 -9.024 1.00 72.62 194 SER A O 1
ATOM 1441 N N . GLU A 1 195 ? 3.051 13.674 -10.882 1.00 80.25 195 GLU A N 1
ATOM 1442 C CA . GLU A 1 195 ? 3.211 12.418 -11.611 1.00 80.25 195 GLU A CA 1
ATOM 1443 C C . GLU A 1 195 ? 4.594 12.367 -12.264 1.00 80.25 195 GLU A C 1
ATOM 1445 O O . GLU A 1 195 ? 5.127 13.399 -12.680 1.00 80.25 195 GLU A O 1
ATOM 1450 N N . GLN A 1 196 ? 5.182 11.177 -12.295 1.00 78.31 196 GLN A N 1
ATOM 1451 C CA . GLN A 1 196 ? 6.503 10.905 -12.841 1.00 78.31 196 GLN A CA 1
ATOM 1452 C C . GLN A 1 196 ? 6.487 9.595 -13.610 1.00 78.31 196 GLN A C 1
ATOM 1454 O O . GLN A 1 196 ? 5.791 8.648 -13.234 1.00 78.31 196 GLN A O 1
ATOM 1459 N N . ILE A 1 197 ? 7.285 9.564 -14.673 1.00 84.25 197 ILE A N 1
ATOM 1460 C CA . ILE A 1 197 ? 7.448 8.412 -15.549 1.00 84.25 197 ILE A CA 1
ATOM 1461 C C . ILE A 1 197 ? 8.912 7.990 -15.493 1.00 84.25 197 ILE A C 1
ATOM 1463 O O . ILE A 1 197 ? 9.811 8.797 -15.722 1.00 84.25 197 ILE A O 1
ATOM 1467 N N . PHE A 1 198 ? 9.139 6.717 -15.210 1.00 81.12 198 PHE A N 1
ATOM 1468 C CA . PHE A 1 198 ? 10.453 6.107 -15.107 1.00 81.12 198 PHE A CA 1
ATOM 1469 C C . PHE A 1 198 ? 10.508 4.841 -15.969 1.00 81.12 198 PHE A C 1
ATOM 1471 O O . PHE A 1 198 ? 9.506 4.151 -16.136 1.00 81.12 198 PHE A O 1
ATOM 1478 N N . ARG A 1 199 ? 11.677 4.535 -16.534 1.00 86.75 199 ARG A N 1
ATOM 1479 C CA . ARG A 1 199 ? 11.926 3.297 -17.287 1.00 86.75 199 ARG A CA 1
ATOM 1480 C C . ARG A 1 199 ? 12.979 2.489 -16.547 1.00 86.75 199 ARG A C 1
ATOM 1482 O O . ARG A 1 199 ? 14.062 3.018 -16.299 1.00 86.75 199 ARG A O 1
ATOM 1489 N N . LEU A 1 200 ? 12.650 1.250 -16.189 1.00 85.38 200 LEU A N 1
ATOM 1490 C CA . LEU A 1 200 ? 13.570 0.373 -15.461 1.00 85.38 200 LEU A CA 1
ATOM 1491 C C . LEU A 1 200 ? 14.730 -0.040 -16.369 1.00 85.38 200 LEU A C 1
ATOM 1493 O O . LEU A 1 200 ? 14.498 -0.480 -17.491 1.00 85.38 200 LEU A O 1
ATOM 1497 N N . ARG A 1 201 ? 15.966 0.090 -15.891 1.00 84.25 201 ARG A N 1
ATOM 1498 C CA . ARG A 1 201 ? 17.171 -0.273 -16.652 1.00 84.25 201 ARG A CA 1
ATOM 1499 C C . ARG A 1 201 ? 17.712 -1.638 -16.235 1.00 84.25 201 ARG A C 1
ATOM 1501 O O . ARG A 1 201 ? 17.404 -2.131 -15.149 1.00 84.25 201 ARG A O 1
ATOM 1508 N N . SER A 1 202 ? 18.551 -2.234 -17.074 1.00 82.75 202 SER A N 1
ATOM 1509 C CA . SER A 1 202 ? 19.243 -3.482 -16.762 1.00 82.75 202 SER A CA 1
ATOM 1510 C C . SER A 1 202 ? 20.129 -3.315 -15.530 1.00 82.75 202 SER A C 1
ATOM 1512 O O . SER A 1 202 ? 20.760 -2.280 -15.301 1.00 82.75 202 SER A O 1
ATOM 1514 N N . GLY A 1 203 ? 20.132 -4.339 -14.679 1.00 79.69 203 GLY A N 1
ATOM 1515 C CA . GLY A 1 203 ? 20.788 -4.293 -13.372 1.00 79.69 203 GLY A CA 1
ATOM 1516 C C . GLY A 1 203 ? 20.050 -3.462 -12.316 1.00 79.69 203 GLY A C 1
ATOM 1517 O O . GLY A 1 203 ? 20.588 -3.296 -11.218 1.00 79.69 203 GLY A O 1
ATOM 1518 N N . GLN A 1 204 ? 18.849 -2.957 -12.617 1.00 83.12 204 GLN A N 1
ATOM 1519 C CA . GLN A 1 204 ? 17.934 -2.390 -11.632 1.00 83.12 204 GLN A CA 1
ATOM 1520 C C . GLN A 1 204 ? 16.790 -3.362 -11.322 1.00 83.12 204 GLN A C 1
ATOM 1522 O O . GLN A 1 204 ? 16.306 -4.094 -12.186 1.00 83.12 204 GLN A O 1
ATOM 1527 N N . GLU A 1 205 ? 16.329 -3.322 -10.078 1.00 86.56 205 GLU A N 1
ATOM 1528 C CA . GLU A 1 205 ? 15.188 -4.091 -9.591 1.00 86.56 205 GLU A CA 1
ATOM 1529 C C . GLU A 1 205 ? 14.154 -3.138 -8.998 1.00 86.56 205 GLU A C 1
ATOM 1531 O O . GLU A 1 205 ? 14.478 -2.261 -8.188 1.00 86.56 205 GLU A O 1
ATOM 1536 N N . LEU A 1 206 ? 12.890 -3.323 -9.363 1.00 87.81 206 LEU A N 1
ATOM 1537 C CA . LEU A 1 206 ? 11.779 -2.623 -8.739 1.00 87.81 206 LEU A CA 1
ATOM 1538 C C . LEU A 1 206 ? 11.116 -3.527 -7.708 1.00 87.81 206 LEU A C 1
ATOM 1540 O O . LEU A 1 206 ? 10.654 -4.623 -8.020 1.00 87.81 206 LEU A O 1
ATOM 1544 N N . HIS A 1 207 ? 11.022 -3.033 -6.482 1.00 87.12 207 HIS A N 1
ATOM 1545 C CA . HIS A 1 207 ? 10.286 -3.690 -5.415 1.00 87.12 207 HIS A CA 1
ATOM 1546 C C . HIS A 1 207 ? 9.041 -2.870 -5.106 1.00 87.12 207 HIS A C 1
ATOM 1548 O O . HIS A 1 207 ? 9.152 -1.703 -4.728 1.00 87.12 207 HIS A O 1
ATOM 1554 N N . CYS A 1 208 ? 7.862 -3.471 -5.227 1.00 88.19 208 CYS A N 1
ATOM 1555 C CA . CYS A 1 208 ? 6.595 -2.829 -4.904 1.00 88.19 208 CYS A CA 1
ATOM 1556 C C . CYS A 1 208 ? 5.906 -3.534 -3.743 1.00 88.19 208 CYS A C 1
ATOM 1558 O O . CYS A 1 208 ? 5.838 -4.761 -3.697 1.00 88.19 208 CYS A O 1
ATOM 1560 N N . PHE A 1 209 ? 5.337 -2.753 -2.834 1.00 86.38 209 PHE A N 1
ATOM 1561 C CA . PHE A 1 209 ? 4.649 -3.242 -1.648 1.00 86.38 209 PHE A CA 1
ATOM 1562 C C . PHE A 1 209 ? 3.409 -2.396 -1.399 1.00 86.38 209 PHE A C 1
ATOM 1564 O O . PHE A 1 209 ? 3.447 -1.174 -1.530 1.00 86.38 209 PHE A O 1
ATOM 1571 N N . GLY A 1 210 ? 2.304 -3.016 -1.013 1.00 87.19 210 GLY A N 1
ATOM 1572 C CA . GLY A 1 210 ? 1.110 -2.254 -0.685 1.00 87.19 210 GLY A CA 1
ATOM 1573 C C . GLY A 1 210 ? -0.061 -3.109 -0.262 1.00 87.19 210 GLY A C 1
ATOM 1574 O O . GLY A 1 210 ? 0.060 -4.317 -0.040 1.00 87.19 210 GLY A O 1
ATOM 1575 N N . THR A 1 211 ? -1.212 -2.459 -0.178 1.00 87.94 211 THR A N 1
ATOM 1576 C CA . THR A 1 211 ? -2.481 -3.110 0.135 1.00 87.94 211 THR A CA 1
ATOM 1577 C C . THR A 1 211 ? -3.561 -2.660 -0.840 1.00 87.94 211 THR A C 1
ATOM 1579 O O . THR A 1 211 ? -3.557 -1.532 -1.340 1.00 87.94 211 THR A O 1
ATOM 1582 N N . HIS A 1 212 ? -4.502 -3.553 -1.112 1.00 88.50 212 HIS A N 1
ATOM 1583 C CA . HIS A 1 212 ? -5.771 -3.237 -1.741 1.00 88.50 212 HIS A CA 1
ATOM 1584 C C . HIS A 1 212 ? -6.875 -3.564 -0.747 1.00 88.50 212 HIS A C 1
ATOM 1586 O O . HIS A 1 212 ? -7.037 -4.724 -0.372 1.00 88.50 212 HIS A O 1
ATOM 1592 N N . TYR A 1 213 ? -7.661 -2.556 -0.379 1.00 82.25 213 TYR A N 1
ATOM 1593 C CA . TYR A 1 213 ? -8.874 -2.709 0.415 1.00 82.25 213 TYR A CA 1
ATOM 1594 C C . TYR A 1 213 ? -10.042 -2.069 -0.344 1.00 82.25 213 TYR A C 1
ATOM 1596 O O . TYR A 1 213 ? -9.843 -1.038 -0.994 1.00 82.25 213 TYR A O 1
ATOM 1604 N N . PRO A 1 214 ? -11.257 -2.642 -0.294 1.00 69.19 214 PRO A N 1
ATOM 1605 C CA . PRO A 1 214 ? -12.446 -2.034 -0.868 1.00 69.19 214 PRO A CA 1
ATOM 1606 C C . PRO A 1 214 ? -12.829 -0.821 -0.010 1.00 69.19 214 PRO A C 1
ATOM 1608 O O . PRO A 1 214 ? -13.625 -0.905 0.921 1.00 69.19 214 PRO A O 1
ATOM 1611 N N . ARG A 1 215 ? -12.205 0.321 -0.306 1.00 65.25 215 ARG A N 1
ATOM 1612 C CA . ARG A 1 215 ? -12.336 1.559 0.468 1.00 65.25 215 ARG A CA 1
ATOM 1613 C C . ARG A 1 215 ? -13.721 2.166 0.268 1.00 65.25 215 ARG A C 1
ATOM 1615 O O . ARG A 1 215 ? -13.981 2.823 -0.741 1.00 65.25 215 ARG A O 1
ATOM 1622 N N . ARG A 1 216 ? -14.589 1.956 1.256 1.00 54.56 216 ARG A N 1
ATOM 1623 C CA . ARG A 1 216 ? -15.929 2.548 1.365 1.00 54.56 216 ARG A CA 1
ATOM 1624 C C . ARG A 1 216 ? -16.071 3.291 2.692 1.00 54.56 216 ARG A C 1
ATOM 1626 O O . ARG A 1 216 ? -16.918 2.956 3.515 1.00 54.56 216 ARG A O 1
ATOM 1633 N N . SER A 1 217 ? -15.211 4.276 2.954 1.00 52.50 217 SER A N 1
ATOM 1634 C CA . SER A 1 217 ? -15.505 5.181 4.069 1.00 52.50 217 SER A CA 1
ATOM 1635 C C . SER A 1 217 ? -16.697 6.066 3.693 1.00 52.50 217 SER A C 1
ATOM 1637 O O . SER A 1 217 ? -16.863 6.455 2.533 1.00 52.50 217 SER A O 1
ATOM 1639 N N . VAL A 1 218 ? -17.538 6.381 4.680 1.00 48.25 218 VAL A N 1
ATOM 1640 C CA . VAL A 1 218 ? -18.806 7.112 4.485 1.00 48.25 218 VAL A CA 1
ATOM 1641 C C . VAL A 1 218 ? -18.584 8.477 3.827 1.00 48.25 218 VAL A C 1
ATOM 1643 O O . VAL A 1 218 ? -19.390 8.919 3.009 1.00 48.25 218 VAL A O 1
ATOM 1646 N N . ASP A 1 219 ? -17.474 9.139 4.148 1.00 51.53 219 ASP A N 1
ATOM 1647 C CA . ASP A 1 219 ? -17.123 10.429 3.554 1.00 51.53 219 ASP A CA 1
ATOM 1648 C C . ASP A 1 219 ? -16.548 10.287 2.148 1.00 51.53 219 ASP A C 1
ATOM 1650 O O . ASP A 1 219 ? -16.725 11.178 1.317 1.00 51.53 219 ASP A O 1
ATOM 1654 N N . TRP A 1 220 ? -15.892 9.164 1.849 1.00 54.88 220 TRP A N 1
ATOM 1655 C CA . TRP A 1 220 ? -15.334 8.920 0.527 1.00 54.88 220 TRP A CA 1
ATOM 1656 C C . TRP A 1 220 ? -16.412 8.638 -0.513 1.00 54.88 220 TRP A C 1
ATOM 1658 O O . TRP A 1 220 ? -16.383 9.214 -1.603 1.00 54.88 220 TRP A O 1
ATOM 1668 N N . GLU A 1 221 ? -17.396 7.806 -0.165 1.00 54.19 221 GLU A N 1
ATOM 1669 C CA . GLU A 1 221 ? -18.550 7.552 -1.029 1.00 54.19 221 GLU A CA 1
ATOM 1670 C C . GLU A 1 221 ? -19.302 8.851 -1.335 1.00 54.19 221 GLU A C 1
ATOM 1672 O O . GLU A 1 221 ? -19.617 9.117 -2.495 1.00 54.19 221 GLU A O 1
ATOM 1677 N N . LYS A 1 222 ? -19.499 9.720 -0.335 1.00 56.56 222 LYS A N 1
ATOM 1678 C CA . LYS A 1 222 ? -20.105 11.045 -0.541 1.00 56.56 222 LYS A CA 1
ATOM 1679 C C . LYS A 1 222 ? -19.238 11.949 -1.421 1.00 56.56 222 LYS A C 1
ATOM 1681 O O . LYS A 1 222 ? -19.749 12.559 -2.355 1.00 56.56 222 LYS A O 1
ATOM 1686 N N . PHE A 1 223 ? -17.932 12.023 -1.158 1.00 53.09 223 PHE A N 1
ATOM 1687 C CA . PHE A 1 223 ? -17.020 12.924 -1.870 1.00 53.09 223 PHE A CA 1
ATOM 1688 C C . PHE A 1 223 ? -16.797 12.526 -3.339 1.00 53.09 223 PHE A C 1
ATOM 1690 O O . PHE A 1 223 ? -16.573 13.383 -4.193 1.00 53.09 223 PHE A O 1
ATOM 1697 N N . ARG A 1 224 ? -16.840 11.228 -3.658 1.00 57.28 224 ARG A N 1
ATOM 1698 C CA . ARG A 1 224 ? -16.564 10.699 -5.007 1.00 57.28 224 ARG A CA 1
ATOM 1699 C C . ARG A 1 224 ? -17.800 10.215 -5.757 1.00 57.28 224 ARG A C 1
ATOM 1701 O O . ARG A 1 224 ? -17.638 9.593 -6.810 1.00 57.28 224 ARG A O 1
ATOM 1708 N N . GLY A 1 225 ? -19.000 10.453 -5.226 1.00 58.69 225 GLY A N 1
ATOM 1709 C CA . GLY A 1 225 ? -20.241 9.927 -5.799 1.00 58.69 225 GLY A CA 1
ATOM 1710 C C . GLY A 1 225 ? -20.212 8.400 -5.929 1.00 58.69 225 GLY A C 1
ATOM 1711 O O . GLY A 1 225 ? -20.538 7.862 -6.982 1.00 58.69 225 GLY A O 1
ATOM 1712 N N . GLY A 1 226 ? -19.713 7.711 -4.900 1.00 63.28 226 GLY A N 1
ATOM 1713 C CA . GLY A 1 226 ? -19.628 6.249 -4.827 1.00 63.28 226 GLY A CA 1
ATOM 1714 C C . GLY A 1 226 ? -18.396 5.612 -5.483 1.00 63.28 226 GLY A C 1
ATOM 1715 O O . GLY A 1 226 ? -18.252 4.393 -5.430 1.00 63.28 226 GLY A O 1
ATOM 1716 N N . LYS A 1 227 ? -17.479 6.380 -6.095 1.00 60.28 227 LYS A N 1
ATOM 1717 C CA . LYS A 1 227 ? -16.277 5.797 -6.730 1.00 60.28 227 LYS A CA 1
ATOM 1718 C C . LYS A 1 227 ? -15.190 5.434 -5.698 1.00 60.28 227 LYS A C 1
ATOM 1720 O O . LYS A 1 227 ? -14.867 6.270 -4.852 1.00 60.28 227 LYS A O 1
ATOM 1725 N N . PRO A 1 228 ? -14.538 4.260 -5.812 1.00 63.28 228 PRO A N 1
ATOM 1726 C CA . PRO A 1 228 ? -13.503 3.819 -4.875 1.00 63.28 228 PRO A CA 1
ATOM 1727 C C . PRO A 1 228 ? -12.245 4.702 -4.912 1.00 63.28 228 PRO A C 1
ATOM 1729 O O . PRO A 1 228 ? -11.897 5.290 -5.942 1.00 63.28 228 PRO A O 1
ATOM 1732 N N . TYR A 1 229 ? -11.562 4.798 -3.769 1.00 62.66 229 TYR A N 1
ATOM 1733 C CA . TYR A 1 229 ? -10.235 5.411 -3.658 1.00 62.66 229 TYR A CA 1
ATOM 1734 C C . TYR A 1 229 ? -9.177 4.387 -4.066 1.00 62.66 229 TYR A C 1
ATOM 1736 O O . TYR A 1 229 ? -9.211 3.283 -3.541 1.00 62.66 229 TYR A O 1
ATOM 1744 N N . GLU A 1 230 ? -8.238 4.747 -4.947 1.00 72.44 230 GLU A N 1
ATOM 1745 C CA . GLU A 1 230 ? -7.159 3.848 -5.400 1.00 72.44 230 GLU A CA 1
ATOM 1746 C C . GLU A 1 230 ? -7.671 2.461 -5.857 1.00 72.44 230 GLU A C 1
ATOM 1748 O O . GLU A 1 230 ? -7.399 1.453 -5.209 1.00 72.44 230 GLU A O 1
ATOM 1753 N N . PRO A 1 231 ? -8.417 2.371 -6.979 1.00 74.69 231 PRO A N 1
ATOM 1754 C CA . PRO A 1 231 ? -9.073 1.128 -7.418 1.00 74.69 231 PRO A CA 1
ATOM 1755 C C . PRO A 1 231 ? -8.114 -0.029 -7.748 1.00 74.69 231 PRO A C 1
ATOM 1757 O O . PRO A 1 231 ? -8.562 -1.157 -7.919 1.00 74.69 231 PRO A O 1
ATOM 1760 N N . ARG A 1 232 ? -6.813 0.259 -7.867 1.00 81.94 232 ARG A N 1
ATOM 1761 C CA . ARG A 1 232 ? -5.727 -0.702 -8.111 1.00 81.94 232 ARG A CA 1
ATOM 1762 C C . ARG A 1 232 ? -4.935 -1.033 -6.834 1.00 81.94 232 ARG A C 1
ATOM 1764 O O . ARG A 1 232 ? -3.947 -1.758 -6.883 1.00 81.94 232 ARG A O 1
ATOM 1771 N N . GLY A 1 233 ? -5.378 -0.519 -5.686 1.00 83.44 233 GLY A N 1
ATOM 1772 C CA . GLY A 1 233 ? -4.665 -0.580 -4.415 1.00 83.44 233 GLY A CA 1
ATOM 1773 C C . GLY A 1 233 ? -3.715 0.598 -4.230 1.00 83.44 233 GLY A C 1
ATOM 1774 O O . GLY A 1 233 ? -3.427 1.349 -5.159 1.00 83.44 233 GLY A O 1
ATOM 1775 N N . HIS A 1 234 ? -3.237 0.766 -3.001 1.00 82.94 234 HIS A N 1
ATOM 1776 C CA . HIS A 1 234 ? -2.265 1.791 -2.652 1.00 82.94 234 HIS A CA 1
ATOM 1777 C C . HIS A 1 234 ? -0.901 1.135 -2.483 1.00 82.94 234 HIS A C 1
ATOM 1779 O O . HIS A 1 234 ? -0.617 0.488 -1.469 1.00 82.94 234 HIS A O 1
ATOM 1785 N N . ILE A 1 235 ? -0.081 1.279 -3.517 1.00 86.00 235 ILE A N 1
ATOM 1786 C CA . ILE A 1 235 ? 1.151 0.518 -3.693 1.00 86.00 235 ILE A CA 1
ATOM 1787 C C . ILE A 1 235 ? 2.310 1.491 -3.752 1.00 86.00 235 ILE A C 1
ATOM 1789 O O . ILE A 1 235 ? 2.264 2.486 -4.465 1.00 86.00 235 ILE A O 1
ATOM 1793 N N . HIS A 1 236 ? 3.339 1.219 -2.970 1.00 83.06 236 HIS A N 1
ATOM 1794 C CA . HIS A 1 236 ? 4.569 1.991 -2.931 1.00 83.06 236 HIS A CA 1
ATOM 1795 C C . HIS A 1 236 ? 5.687 1.200 -3.583 1.00 83.06 236 HIS A C 1
ATOM 1797 O O . HIS A 1 236 ? 5.629 -0.030 -3.629 1.00 83.06 236 HIS A O 1
ATOM 1803 N N . MET A 1 237 ? 6.704 1.889 -4.090 1.00 81.75 237 MET A N 1
ATOM 1804 C CA . MET A 1 237 ? 7.827 1.233 -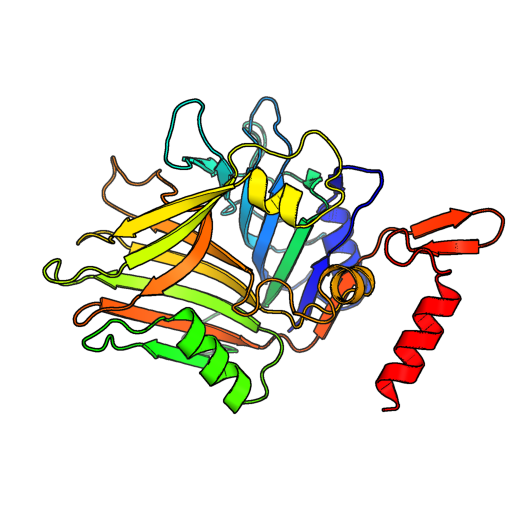4.753 1.00 81.75 237 MET A CA 1
ATOM 1805 C C . MET A 1 237 ? 9.184 1.756 -4.290 1.00 81.75 237 MET A C 1
ATOM 1807 O O . MET A 1 237 ? 9.339 2.885 -3.824 1.00 81.75 237 MET A O 1
ATOM 1811 N N . THR A 1 238 ? 10.192 0.904 -4.418 1.00 78.88 238 THR A N 1
ATOM 1812 C CA . THR A 1 238 ? 11.599 1.243 -4.209 1.00 78.88 238 THR A CA 1
ATOM 1813 C C . THR A 1 238 ? 12.414 0.642 -5.339 1.00 78.88 238 THR A C 1
ATOM 1815 O O . THR A 1 238 ? 12.218 -0.521 -5.694 1.00 78.88 238 THR A O 1
ATOM 1818 N N . LEU A 1 239 ? 13.320 1.441 -5.892 1.00 77.94 239 LEU A N 1
ATOM 1819 C CA . LEU A 1 239 ? 14.295 0.997 -6.875 1.00 77.94 239 LEU A CA 1
ATOM 1820 C C . LEU A 1 239 ? 15.543 0.487 -6.143 1.00 77.94 239 LEU A C 1
ATOM 1822 O O . LEU A 1 239 ? 16.006 1.114 -5.190 1.00 77.94 239 LEU A O 1
ATOM 1826 N N . ARG A 1 240 ? 16.095 -0.640 -6.584 1.00 74.44 240 ARG A N 1
ATOM 1827 C CA . ARG A 1 240 ? 17.409 -1.145 -6.167 1.00 74.44 240 ARG A CA 1
ATOM 1828 C C . ARG A 1 240 ? 18.322 -1.207 -7.388 1.00 74.44 240 ARG A C 1
ATOM 1830 O O . ARG A 1 240 ? 17.868 -1.564 -8.466 1.00 74.44 240 ARG A O 1
ATOM 1837 N N . GLY A 1 241 ? 19.593 -0.840 -7.229 1.00 66.25 241 GLY A N 1
ATOM 1838 C CA . GLY A 1 241 ? 20.563 -0.780 -8.329 1.00 66.25 241 GLY A CA 1
ATOM 1839 C C . GLY A 1 241 ? 22.015 -0.766 -7.842 1.00 66.25 241 GLY A C 1
ATOM 1840 O O . GLY A 1 241 ? 22.279 -0.956 -6.652 1.00 66.25 241 GLY A O 1
ATOM 1841 N N . ARG A 1 242 ? 22.972 -0.535 -8.754 1.00 56.53 242 ARG A N 1
ATOM 1842 C CA . ARG A 1 242 ? 24.411 -0.452 -8.426 1.00 56.53 242 ARG A CA 1
ATOM 1843 C C . ARG A 1 242 ? 24.720 0.776 -7.547 1.00 56.53 242 ARG A C 1
ATOM 1845 O O . ARG A 1 242 ? 24.074 1.813 -7.648 1.00 56.53 242 ARG A O 1
ATOM 1852 N N . ALA A 1 243 ? 25.725 0.636 -6.680 1.00 49.97 243 ALA A N 1
ATOM 1853 C CA . ALA A 1 243 ? 25.949 1.370 -5.423 1.00 49.97 243 ALA A CA 1
ATOM 1854 C C . ALA A 1 243 ? 25.838 2.917 -5.405 1.00 49.97 243 ALA A C 1
ATOM 1856 O O . ALA A 1 243 ? 25.639 3.467 -4.326 1.00 49.97 243 ALA A O 1
ATOM 1857 N N . ALA A 1 244 ? 25.935 3.625 -6.536 1.00 46.53 244 ALA A N 1
ATOM 1858 C CA . ALA A 1 244 ? 25.788 5.089 -6.597 1.00 46.53 244 ALA A CA 1
ATOM 1859 C C . ALA A 1 244 ? 24.344 5.561 -6.891 1.00 46.53 244 ALA A C 1
ATOM 1861 O O . ALA A 1 244 ? 23.961 6.655 -6.490 1.00 46.53 244 ALA A O 1
ATOM 1862 N N . GLU A 1 245 ? 23.525 4.726 -7.538 1.00 49.06 245 GLU A N 1
ATOM 1863 C CA . GLU A 1 245 ? 22.105 4.989 -7.854 1.00 49.06 245 GLU A CA 1
ATOM 1864 C C . GLU A 1 245 ? 21.155 4.352 -6.817 1.00 49.06 245 GLU A C 1
ATOM 1866 O O . GLU A 1 245 ? 19.959 4.634 -6.778 1.00 49.06 245 GLU A O 1
ATOM 1871 N N . ALA A 1 246 ? 21.704 3.514 -5.931 1.00 44.62 246 ALA A N 1
ATOM 1872 C CA . ALA A 1 246 ? 20.998 2.637 -4.994 1.00 44.62 246 ALA A CA 1
ATOM 1873 C C . ALA A 1 246 ? 20.176 3.337 -3.885 1.00 44.62 246 ALA A C 1
ATOM 1875 O O . ALA A 1 246 ? 19.571 2.652 -3.062 1.00 44.62 246 ALA A O 1
ATOM 1876 N N . GLN A 1 247 ? 20.153 4.674 -3.830 1.00 49.97 247 GLN A N 1
ATOM 1877 C CA . GLN A 1 247 ? 19.423 5.453 -2.813 1.00 49.97 247 GLN A CA 1
ATOM 1878 C C . GLN A 1 247 ? 18.257 6.291 -3.368 1.00 49.97 247 GLN A C 1
ATOM 1880 O O . GLN A 1 247 ? 17.623 7.040 -2.619 1.00 49.97 247 GLN A O 1
ATOM 1885 N N . GLN A 1 248 ? 17.945 6.182 -4.661 1.00 51.22 248 GLN A N 1
ATOM 1886 C CA . GLN A 1 248 ? 16.879 6.971 -5.282 1.00 51.22 248 GLN A CA 1
ATOM 1887 C C . GLN A 1 248 ? 15.519 6.255 -5.188 1.00 51.22 248 GLN A C 1
ATOM 1889 O O . GLN A 1 248 ? 15.342 5.151 -5.703 1.00 51.22 248 GLN A O 1
ATOM 1894 N N . HIS A 1 249 ? 14.519 6.902 -4.576 1.00 57.03 249 HIS A N 1
ATOM 1895 C CA . HIS A 1 249 ? 13.119 6.577 -4.856 1.00 57.03 249 HIS A CA 1
ATOM 1896 C C . HIS A 1 249 ? 12.749 7.316 -6.142 1.00 57.03 249 HIS A C 1
ATOM 1898 O O . HIS A 1 249 ? 12.434 8.505 -6.101 1.00 57.03 249 HIS A O 1
ATOM 1904 N N . ALA A 1 250 ? 12.730 6.637 -7.286 1.00 52.28 250 ALA A N 1
ATOM 1905 C CA . ALA A 1 250 ? 12.262 7.306 -8.497 1.00 52.28 250 ALA A CA 1
ATOM 1906 C C . ALA A 1 250 ? 10.781 7.720 -8.378 1.00 52.28 250 ALA A C 1
ATOM 1908 O O . ALA A 1 250 ? 10.390 8.716 -8.966 1.00 52.28 250 ALA A O 1
ATOM 1909 N N . VAL A 1 251 ? 9.953 7.021 -7.588 1.00 55.44 251 VAL A N 1
ATOM 1910 C CA . VAL A 1 251 ? 8.515 7.299 -7.476 1.00 55.44 251 VAL A CA 1
ATOM 1911 C C . VAL A 1 251 ? 7.962 6.683 -6.168 1.00 55.44 251 VAL A C 1
ATOM 1913 O O . VAL A 1 251 ? 8.241 5.517 -5.908 1.00 55.44 251 VAL A O 1
ATOM 1916 N N . SER A 1 252 ? 7.212 7.407 -5.318 1.00 68.31 252 SER A N 1
ATOM 1917 C CA . SER A 1 252 ? 6.766 6.883 -4.003 1.00 68.31 252 SER A CA 1
ATOM 1918 C C . SER A 1 252 ? 5.504 6.030 -4.099 1.00 68.31 252 SER A C 1
ATOM 1920 O O . SER A 1 252 ? 5.480 4.920 -3.576 1.00 68.31 252 SER A O 1
ATOM 1922 N N . HIS A 1 253 ? 4.488 6.498 -4.825 1.00 80.94 253 HIS A N 1
ATOM 1923 C CA . HIS A 1 253 ? 3.197 5.825 -4.965 1.00 80.94 253 HIS A CA 1
ATOM 1924 C C . HIS A 1 253 ? 2.965 5.359 -6.411 1.00 80.94 253 HIS A C 1
ATOM 1926 O O . HIS A 1 253 ? 2.789 6.174 -7.319 1.00 80.94 253 HIS A O 1
ATOM 1932 N N . LEU A 1 254 ? 2.964 4.045 -6.632 1.00 86.25 254 LEU A N 1
ATOM 1933 C CA . LEU A 1 254 ? 2.782 3.407 -7.933 1.00 86.25 254 LEU A CA 1
ATOM 1934 C C . LEU A 1 254 ? 1.364 3.615 -8.463 1.00 86.25 254 LEU A C 1
ATOM 1936 O O . LEU A 1 254 ? 0.380 3.332 -7.782 1.00 86.25 254 LEU A O 1
ATOM 1940 N N . ARG A 1 255 ? 1.266 4.080 -9.708 1.00 86.62 255 ARG A N 1
ATOM 1941 C CA . ARG A 1 255 ? -0.005 4.284 -10.412 1.00 86.62 255 ARG A CA 1
ATOM 1942 C C . ARG A 1 255 ? -0.180 3.300 -11.550 1.00 86.62 255 ARG A C 1
ATOM 1944 O O . ARG A 1 255 ? -1.279 2.766 -11.713 1.00 86.62 255 ARG A O 1
ATOM 1951 N N . GLU A 1 256 ? 0.885 3.082 -12.317 1.00 90.50 256 GLU A N 1
ATOM 1952 C CA . GLU A 1 256 ? 0.908 2.186 -13.468 1.00 90.50 256 GLU A CA 1
ATOM 1953 C C . GLU A 1 256 ? 2.271 1.504 -13.570 1.00 90.50 256 GLU A C 1
ATOM 1955 O O . GLU A 1 256 ? 3.308 2.114 -13.311 1.00 90.50 256 GLU A O 1
ATOM 1960 N N . LEU A 1 257 ? 2.254 0.229 -13.941 1.00 91.94 257 LEU A N 1
ATOM 1961 C CA . LEU A 1 257 ? 3.445 -0.557 -14.234 1.00 91.94 257 LEU A CA 1
ATOM 1962 C C . LEU A 1 257 ? 3.170 -1.311 -15.528 1.00 91.94 257 LEU A C 1
ATOM 1964 O O . LEU A 1 257 ? 2.414 -2.281 -15.517 1.00 91.94 257 LEU A O 1
ATOM 1968 N N . TYR A 1 258 ? 3.749 -0.844 -16.625 1.00 92.19 258 TYR A N 1
ATOM 1969 C CA . TYR A 1 258 ? 3.646 -1.483 -17.928 1.00 92.19 258 TYR A CA 1
ATOM 1970 C C . TYR A 1 258 ? 4.792 -2.473 -18.088 1.00 92.19 258 TYR A C 1
ATOM 1972 O O . TYR A 1 258 ? 5.949 -2.079 -18.220 1.00 92.19 258 TYR A O 1
ATOM 1980 N N . VAL A 1 259 ? 4.451 -3.756 -18.043 1.00 90.44 259 VAL A N 1
ATOM 1981 C CA . VAL A 1 259 ? 5.368 -4.878 -18.238 1.00 90.44 259 VAL A CA 1
ATOM 1982 C C . VAL A 1 259 ? 5.442 -5.182 -19.730 1.00 90.44 259 VAL A C 1
ATOM 1984 O O . VAL A 1 259 ? 4.425 -5.457 -20.378 1.00 90.44 259 VAL A O 1
ATOM 1987 N N . THR A 1 260 ? 6.653 -5.112 -20.262 1.00 88.00 260 THR A N 1
ATOM 1988 C CA . THR A 1 260 ? 7.011 -5.312 -21.669 1.00 88.00 260 THR A CA 1
ATOM 1989 C C . THR A 1 260 ? 7.645 -6.693 -21.877 1.00 88.00 260 THR A C 1
ATOM 1991 O O . THR A 1 260 ? 8.045 -7.339 -20.898 1.00 88.00 260 THR A O 1
ATOM 1994 N N . PRO A 1 261 ? 7.720 -7.204 -23.121 1.00 85.31 261 PRO A N 1
ATOM 1995 C CA . PRO A 1 261 ? 8.437 -8.446 -23.412 1.00 85.31 261 PRO A CA 1
ATOM 1996 C C . PRO A 1 261 ? 9.875 -8.415 -22.866 1.00 85.31 261 PRO A C 1
ATOM 1998 O O . PRO A 1 261 ? 10.549 -7.397 -22.950 1.00 85.31 261 PRO A O 1
ATOM 2001 N N . GLY A 1 262 ? 10.344 -9.520 -22.277 1.00 79.69 262 GLY A N 1
ATOM 2002 C CA . GLY A 1 262 ? 11.677 -9.588 -21.651 1.00 79.69 262 GLY A CA 1
ATOM 2003 C C . GLY A 1 262 ? 11.758 -9.037 -20.217 1.00 79.69 262 GLY A C 1
ATOM 2004 O O . GLY A 1 262 ? 12.807 -9.144 -19.577 1.00 79.69 262 GLY A O 1
ATOM 2005 N N . THR A 1 263 ? 10.653 -8.509 -19.680 1.00 86.06 263 THR A N 1
ATOM 2006 C CA . THR A 1 263 ? 10.517 -8.184 -18.254 1.00 86.06 263 THR A CA 1
ATOM 2007 C C . THR A 1 263 ? 10.048 -9.404 -17.470 1.00 86.06 263 THR A C 1
ATOM 2009 O O . THR A 1 263 ? 9.076 -10.063 -17.845 1.00 86.06 263 THR A O 1
ATOM 2012 N N . GLU A 1 264 ? 10.685 -9.665 -16.332 1.00 86.19 264 GLU A N 1
ATOM 2013 C CA . GLU A 1 264 ? 10.217 -10.650 -15.367 1.00 86.19 264 GLU A CA 1
ATOM 2014 C C . GLU A 1 264 ? 9.515 -9.937 -14.208 1.00 86.19 264 GLU A C 1
ATOM 2016 O O . GLU A 1 264 ? 10.119 -9.149 -13.481 1.00 86.19 264 GLU A O 1
ATOM 2021 N N . CYS A 1 265 ? 8.216 -10.198 -14.037 1.00 91.31 265 CYS A N 1
ATOM 2022 C CA . CYS A 1 265 ? 7.431 -9.636 -12.944 1.00 91.31 265 CYS A CA 1
ATOM 2023 C C . CYS A 1 265 ? 6.822 -10.752 -12.090 1.00 91.31 265 CYS A C 1
ATOM 2025 O O . CYS A 1 265 ? 5.910 -11.466 -12.514 1.00 91.31 265 CYS A O 1
ATOM 2027 N N . HIS A 1 266 ? 7.324 -10.879 -10.863 1.00 92.25 266 HIS A N 1
ATOM 2028 C CA . HIS A 1 266 ? 6.814 -11.802 -9.852 1.00 92.25 266 HIS A CA 1
ATOM 2029 C C . HIS A 1 266 ? 5.891 -11.071 -8.894 1.00 92.25 266 HIS A C 1
ATOM 2031 O O . HIS A 1 266 ? 6.271 -10.055 -8.311 1.00 92.25 266 HIS A O 1
ATOM 2037 N N . VAL A 1 267 ? 4.697 -11.611 -8.680 1.00 91.88 267 VAL A N 1
ATOM 2038 C CA . VAL A 1 267 ? 3.707 -11.062 -7.754 1.00 91.88 267 VAL A CA 1
ATOM 2039 C C . VAL A 1 267 ? 3.389 -12.087 -6.679 1.00 91.88 267 VAL A C 1
ATOM 2041 O O . VAL A 1 267 ? 3.055 -13.234 -6.970 1.00 91.88 267 VAL A O 1
ATOM 2044 N N . VAL A 1 268 ? 3.430 -11.647 -5.425 1.00 91.00 268 VAL A N 1
ATOM 2045 C CA . VAL A 1 268 ? 2.872 -12.378 -4.290 1.00 91.00 268 VAL A CA 1
ATOM 2046 C C . VAL A 1 268 ? 1.637 -11.631 -3.813 1.00 91.00 268 VAL A C 1
ATOM 2048 O O . VAL A 1 268 ? 1.742 -10.545 -3.232 1.00 91.00 268 VAL A O 1
ATOM 2051 N N . LEU A 1 269 ? 0.468 -12.217 -4.060 1.00 91.31 269 LEU A N 1
ATOM 2052 C CA . LEU A 1 269 ? -0.812 -11.692 -3.601 1.00 91.31 269 LEU A CA 1
ATOM 2053 C C . LEU A 1 269 ? -1.266 -12.469 -2.372 1.00 91.31 269 LEU A C 1
ATOM 2055 O O . LEU A 1 269 ? -1.537 -13.662 -2.450 1.00 91.31 269 LEU A O 1
ATOM 2059 N N . THR A 1 270 ? -1.387 -11.790 -1.241 1.00 90.44 270 THR A N 1
ATOM 2060 C CA . THR A 1 270 ? -1.760 -12.413 0.028 1.00 90.44 270 THR A CA 1
ATOM 2061 C C . THR A 1 270 ? -3.138 -11.906 0.468 1.00 90.44 270 THR A C 1
ATOM 2063 O O . THR A 1 270 ? -3.245 -10.735 0.836 1.00 90.44 270 THR A O 1
ATOM 2066 N N . PRO A 1 271 ? -4.200 -12.739 0.432 1.00 89.50 271 PRO A N 1
ATOM 2067 C CA . PRO A 1 271 ? -5.542 -12.328 0.848 1.00 89.50 271 PRO A CA 1
ATOM 2068 C C . PRO A 1 271 ? -5.586 -11.824 2.294 1.00 89.50 271 PRO A C 1
ATOM 2070 O O . PRO A 1 271 ? -4.947 -12.384 3.183 1.00 89.50 271 PRO A O 1
ATOM 2073 N N . VAL A 1 272 ? -6.378 -10.787 2.549 1.00 86.06 272 VAL A N 1
ATOM 2074 C CA . VAL A 1 272 ? -6.637 -10.253 3.891 1.00 86.06 272 VAL A CA 1
ATOM 2075 C C . VAL A 1 272 ? -8.097 -10.541 4.221 1.00 86.06 272 VAL A C 1
ATOM 2077 O O . VAL A 1 272 ? -8.997 -10.058 3.543 1.00 86.06 272 VAL A O 1
ATOM 2080 N N . ALA A 1 273 ? -8.319 -11.376 5.233 1.00 78.25 273 ALA A N 1
ATOM 2081 C CA . ALA A 1 273 ? -9.636 -11.888 5.601 1.00 78.25 273 ALA A CA 1
ATOM 2082 C C . ALA A 1 273 ? -10.456 -10.866 6.398 1.00 78.25 273 ALA A C 1
ATOM 2084 O O . ALA A 1 273 ? -11.663 -10.769 6.214 1.00 78.25 273 ALA A O 1
ATOM 2085 N N . GLU A 1 274 ? -9.796 -10.093 7.259 1.00 76.50 274 GLU A N 1
ATOM 2086 C CA . GLU A 1 274 ? -10.444 -9.080 8.087 1.00 76.50 274 GLU A CA 1
ATOM 2087 C C . GLU A 1 274 ? -9.729 -7.746 7.916 1.00 76.50 274 GLU A C 1
ATOM 2089 O O . GLU A 1 274 ? -8.501 -7.672 7.996 1.00 76.50 274 GLU A O 1
ATOM 2094 N N . VAL A 1 275 ? -10.501 -6.691 7.686 1.00 75.19 275 VAL A N 1
ATOM 2095 C CA . VAL A 1 275 ? -9.997 -5.323 7.632 1.00 75.19 275 VAL A CA 1
ATOM 2096 C C . VAL A 1 275 ? -10.732 -4.529 8.694 1.00 75.19 275 VAL A C 1
ATOM 2098 O O . VAL A 1 275 ? -11.956 -4.407 8.641 1.00 75.19 275 VAL A O 1
ATOM 2101 N N . VAL A 1 276 ? -9.986 -3.989 9.652 1.00 73.12 276 VAL A N 1
ATOM 2102 C CA . VAL A 1 276 ? -10.535 -3.109 10.684 1.00 73.12 276 VAL A CA 1
ATOM 2103 C C . VAL A 1 276 ? -10.241 -1.665 10.318 1.00 73.12 276 VAL A C 1
ATOM 2105 O O . VAL A 1 276 ? -9.120 -1.327 9.933 1.00 73.12 276 VAL A O 1
ATOM 2108 N N . SER A 1 277 ? -11.245 -0.804 10.463 1.00 72.06 277 SER A N 1
ATOM 2109 C CA . SER A 1 277 ? -11.057 0.637 10.347 1.00 72.06 277 SER A CA 1
ATOM 2110 C C . SER A 1 277 ? -10.978 1.285 11.721 1.00 72.06 277 SER A C 1
ATOM 2112 O O . SER A 1 277 ? -11.753 0.960 12.620 1.00 72.06 277 SER A O 1
ATOM 2114 N N . VAL A 1 278 ? -10.020 2.196 11.883 1.00 68.00 278 VAL A N 1
ATOM 2115 C CA . VAL A 1 278 ? -9.823 2.964 13.115 1.00 68.00 278 VAL A CA 1
ATOM 2116 C C . VAL A 1 278 ? -10.182 4.415 12.832 1.00 68.00 278 VAL A C 1
ATOM 2118 O O . VAL A 1 278 ? -9.461 5.107 12.114 1.00 68.00 278 VAL A O 1
ATOM 2121 N N . GLU A 1 279 ? -11.285 4.877 13.421 1.00 68.81 279 GLU A N 1
ATOM 2122 C CA . GLU A 1 279 ? -11.790 6.239 13.243 1.00 68.81 279 GLU A CA 1
ATOM 2123 C C . GLU A 1 279 ? -11.632 7.081 14.522 1.00 68.81 279 GLU A C 1
ATOM 2125 O O . GLU A 1 279 ? -11.941 6.621 15.625 1.00 68.81 279 GLU A O 1
ATOM 2130 N N . PRO A 1 280 ? -11.192 8.348 14.419 1.00 65.12 280 PRO A N 1
ATOM 2131 C CA . PRO A 1 280 ? -11.132 9.239 15.568 1.00 65.12 280 PRO A CA 1
ATOM 2132 C C . PRO A 1 280 ? -12.532 9.686 16.010 1.00 65.12 280 PRO A C 1
ATOM 2134 O O . PRO A 1 280 ? -13.279 10.292 15.241 1.00 65.12 280 PRO A O 1
ATOM 2137 N N . VAL A 1 281 ? -12.838 9.513 17.295 1.00 72.62 281 VAL A N 1
ATOM 2138 C CA . VAL A 1 281 ? -14.077 10.003 17.921 1.00 72.62 281 VAL A CA 1
ATOM 2139 C C . VAL A 1 281 ? -13.835 11.246 18.781 1.00 72.62 281 VAL A C 1
ATOM 2141 O O . VAL A 1 281 ? -12.712 11.540 19.201 1.00 72.62 281 VAL A O 1
ATOM 2144 N N . VAL A 1 282 ? -14.892 12.016 19.031 1.00 79.56 282 VAL A N 1
ATOM 2145 C CA . VAL A 1 282 ? -14.907 13.113 20.008 1.00 79.56 282 VAL A CA 1
ATOM 2146 C C . VAL A 1 282 ? -16.120 13.052 20.901 1.00 79.56 282 VAL A C 1
ATOM 2148 O O . VAL A 1 282 ? -17.224 12.807 20.427 1.00 79.56 282 VAL A O 1
ATOM 2151 N N . GLN A 1 283 ? -15.920 13.411 22.164 1.00 85.94 283 GLN A N 1
ATOM 2152 C CA . GLN A 1 283 ? -17.022 13.739 23.050 1.00 85.94 283 GLN A CA 1
ATOM 2153 C C . GLN A 1 283 ? -17.694 15.043 22.585 1.00 85.94 283 GLN A C 1
ATOM 2155 O O . GLN A 1 283 ? -17.028 16.069 22.404 1.00 85.94 283 GLN A O 1
ATOM 2160 N N . ARG A 1 284 ? -19.014 15.009 22.393 1.00 86.50 284 ARG A N 1
ATOM 2161 C CA . ARG A 1 284 ? -19.882 16.180 22.208 1.00 86.50 284 ARG A CA 1
ATOM 2162 C C . ARG A 1 284 ? -21.082 16.038 23.139 1.00 86.50 284 ARG A C 1
ATOM 2164 O O . ARG A 1 284 ? -21.938 15.186 22.918 1.00 86.50 284 ARG A O 1
ATOM 2171 N N . GLY A 1 285 ? -21.129 16.857 24.190 1.00 89.06 285 GLY A N 1
ATOM 2172 C CA . GLY A 1 285 ? -22.100 16.668 25.270 1.00 89.06 285 GLY A CA 1
ATOM 2173 C C . GLY A 1 285 ? -21.943 15.275 25.886 1.00 89.06 285 GLY A C 1
ATOM 2174 O O . GLY A 1 285 ? -20.839 14.903 26.281 1.00 89.06 285 GLY A O 1
ATOM 2175 N N . ASN A 1 286 ? -23.020 14.488 25.885 1.00 90.75 286 ASN A N 1
ATOM 2176 C CA . ASN A 1 286 ? -23.042 13.123 26.426 1.00 90.75 286 ASN A CA 1
ATOM 2177 C C . ASN A 1 286 ? -22.777 12.028 25.376 1.00 90.75 286 ASN A C 1
ATOM 2179 O O . ASN A 1 286 ? -22.865 10.846 25.697 1.00 90.75 286 ASN A O 1
ATOM 2183 N N . SER A 1 287 ? -22.438 12.389 24.137 1.00 90.25 287 SER A N 1
ATOM 2184 C CA . SER A 1 287 ? -22.270 11.428 23.043 1.00 90.25 287 SER A CA 1
ATOM 2185 C C . SER A 1 287 ? -20.838 11.396 22.518 1.00 90.25 287 SER A C 1
ATOM 2187 O O . SER A 1 287 ? -20.187 12.433 22.374 1.00 90.25 287 SER A O 1
ATOM 2189 N N . LEU A 1 288 ? -20.372 10.200 22.157 1.00 87.44 288 LEU A N 1
ATOM 2190 C CA . LEU A 1 288 ? -19.190 10.023 21.318 1.00 87.44 288 LEU A CA 1
ATOM 2191 C C . LEU A 1 288 ? -19.607 10.115 19.853 1.00 87.44 288 LEU A C 1
ATOM 2193 O O . LEU A 1 288 ? -20.522 9.416 19.426 1.00 87.44 288 LEU A O 1
ATOM 2197 N N . VAL A 1 289 ? -18.935 10.973 19.093 1.00 82.25 289 VAL A N 1
ATOM 2198 C CA . VAL A 1 289 ? -19.242 11.271 17.691 1.00 82.25 289 VAL A CA 1
ATOM 2199 C C . VAL A 1 289 ? -18.019 10.965 16.833 1.00 82.25 289 VAL A C 1
ATOM 2201 O O . VAL A 1 289 ? -16.933 11.481 17.118 1.00 82.25 289 VAL A O 1
ATOM 2204 N N . SER A 1 290 ? -18.181 10.156 15.782 1.00 74.94 290 SER A N 1
ATOM 2205 C CA . SER A 1 290 ? -17.143 9.950 14.766 1.00 74.94 290 SER A CA 1
ATOM 2206 C C . SER A 1 290 ? -16.826 11.289 14.107 1.00 74.94 290 SER A C 1
ATOM 2208 O O . SER A 1 290 ? -17.708 12.009 13.632 1.00 74.94 290 SER A O 1
ATOM 2210 N N . ARG A 1 291 ? -15.544 11.660 14.077 1.00 65.31 291 ARG A N 1
ATOM 2211 C CA . ARG A 1 291 ? -15.102 12.877 13.378 1.00 65.31 291 ARG A CA 1
ATOM 2212 C C . ARG A 1 291 ? -15.176 12.751 11.861 1.00 65.31 291 ARG A C 1
ATOM 2214 O O . ARG A 1 291 ? -15.048 13.775 11.189 1.00 65.31 291 ARG A O 1
ATOM 2221 N N . CYS A 1 292 ? -15.315 11.532 11.362 1.00 61.84 292 CYS A N 1
ATOM 2222 C CA . CYS A 1 292 ? -15.432 11.220 9.952 1.00 61.84 292 CYS A CA 1
ATOM 2223 C C . CYS A 1 292 ? -16.888 11.467 9.554 1.00 61.84 292 CYS A C 1
ATOM 2225 O O . CYS A 1 292 ? -17.231 12.535 9.056 1.00 61.84 292 CYS A O 1
ATOM 2227 N N . SER A 1 293 ? -17.796 10.588 9.969 1.00 67.00 293 SER A N 1
ATOM 2228 C CA . SER A 1 293 ? -19.195 10.669 9.549 1.00 67.00 293 SER A CA 1
ATOM 2229 C C . SER A 1 293 ? -20.015 11.776 10.218 1.00 67.00 293 SER A C 1
ATOM 2231 O O . SER A 1 293 ? -21.128 12.061 9.770 1.00 67.00 293 SER A O 1
ATOM 2233 N N . SER A 1 294 ? -19.496 12.398 11.285 1.00 73.12 294 SER A N 1
ATOM 2234 C CA . SER A 1 294 ? -20.231 13.313 12.174 1.00 73.12 294 SER A CA 1
ATOM 2235 C C . SER A 1 294 ? -21.444 12.681 12.871 1.00 73.12 294 SER A C 1
ATOM 2237 O O . SER A 1 294 ? -22.232 13.406 13.478 1.00 73.12 294 SER A O 1
ATOM 2239 N N . ARG A 1 295 ? -21.575 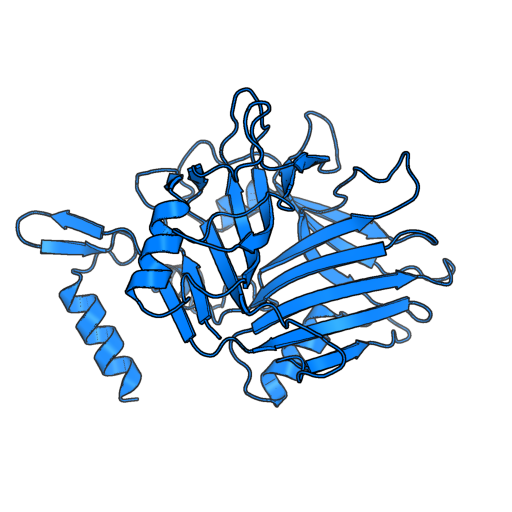11.350 12.816 1.00 78.44 295 ARG A N 1
ATOM 2240 C CA . ARG A 1 295 ? -22.592 10.578 13.534 1.00 78.44 295 ARG A CA 1
ATOM 2241 C C . ARG A 1 295 ? -22.090 10.149 14.900 1.00 78.44 295 ARG A C 1
ATOM 2243 O O . ARG A 1 295 ? -20.883 10.053 15.135 1.00 78.44 295 ARG A O 1
ATOM 2250 N N . THR A 1 296 ? -23.013 9.875 15.804 1.00 86.50 296 THR A N 1
ATOM 2251 C CA . THR A 1 296 ? -22.702 9.200 17.058 1.00 86.50 296 THR A CA 1
ATOM 2252 C C . THR A 1 296 ? -22.160 7.795 16.793 1.00 86.50 296 THR A C 1
ATOM 2254 O O . THR A 1 296 ? -22.460 7.170 15.776 1.00 86.50 296 THR A O 1
ATOM 2257 N N . VAL A 1 297 ? -21.350 7.282 17.717 1.00 81.06 297 VAL A N 1
ATOM 2258 C CA . VAL A 1 297 ? -20.839 5.904 17.640 1.00 81.06 297 VAL A CA 1
ATOM 2259 C C . VAL A 1 297 ? -21.991 4.897 17.576 1.00 81.06 297 VAL A C 1
ATOM 2261 O O . VAL A 1 297 ? -21.897 3.930 16.833 1.00 81.06 297 VAL A O 1
ATOM 2264 N N . ILE A 1 298 ? -23.091 5.153 18.290 1.00 84.38 298 ILE A N 1
ATOM 2265 C CA . ILE A 1 298 ? -24.288 4.300 18.277 1.00 84.38 298 ILE A CA 1
ATOM 2266 C C . ILE A 1 298 ? -24.881 4.228 16.864 1.00 84.38 298 ILE A C 1
ATOM 2268 O O . ILE A 1 298 ? -25.043 3.139 16.326 1.00 84.38 298 ILE A O 1
ATOM 2272 N N . GLU A 1 299 ? -25.098 5.376 16.216 1.00 82.88 299 GLU A N 1
ATOM 2273 C CA . GLU A 1 299 ? -25.628 5.425 14.846 1.00 82.88 299 GLU A CA 1
ATOM 2274 C C . GLU A 1 299 ? -24.724 4.706 13.824 1.00 82.88 299 GLU A C 1
ATOM 2276 O O . GLU A 1 299 ? -25.221 4.114 12.864 1.00 82.88 299 GLU A O 1
ATOM 2281 N N . GLU A 1 300 ? -23.396 4.746 13.995 1.00 76.25 300 GLU A N 1
ATOM 2282 C CA . GLU A 1 300 ? -22.482 3.978 13.134 1.00 76.25 300 GLU A CA 1
ATOM 2283 C C . GLU A 1 300 ? -22.559 2.469 13.391 1.00 76.25 300 GLU A C 1
ATOM 2285 O O . GLU A 1 300 ? -22.548 1.692 12.433 1.00 76.25 300 GLU A O 1
ATOM 2290 N N . LEU A 1 301 ? -22.672 2.045 14.652 1.00 75.88 301 LEU A N 1
ATOM 2291 C CA . LEU A 1 301 ? -22.823 0.631 15.008 1.00 75.88 301 LEU A CA 1
ATOM 2292 C C . LEU A 1 301 ? -24.123 0.046 14.452 1.00 75.88 301 LEU A C 1
ATOM 2294 O O . LEU A 1 301 ? -24.104 -1.049 13.881 1.00 75.88 301 LEU A O 1
ATOM 2298 N N . ASP A 1 302 ? -25.221 0.794 14.543 1.00 75.81 302 ASP A N 1
ATOM 2299 C CA . ASP A 1 302 ? -26.505 0.386 13.974 1.00 75.81 302 ASP A CA 1
ATOM 2300 C C . ASP A 1 302 ? -26.371 0.182 12.461 1.00 75.81 302 ASP A C 1
ATOM 2302 O O . ASP A 1 302 ? -26.724 -0.872 11.930 1.00 75.81 302 ASP A O 1
ATOM 2306 N N . ARG A 1 303 ? -25.758 1.137 11.752 1.00 69.00 303 ARG A N 1
ATOM 2307 C CA . ARG A 1 303 ? -25.550 1.049 10.298 1.00 69.00 303 ARG A CA 1
ATOM 2308 C C . ARG A 1 303 ? -24.723 -0.170 9.887 1.00 69.00 303 ARG A C 1
ATOM 2310 O O . ARG A 1 303 ? -25.071 -0.839 8.912 1.00 69.00 303 ARG A O 1
ATOM 2317 N N . ILE A 1 304 ? -23.627 -0.446 10.595 1.00 66.25 304 ILE A N 1
ATOM 2318 C CA . ILE A 1 304 ? -22.774 -1.611 10.311 1.00 66.25 304 ILE A CA 1
ATOM 2319 C C . ILE A 1 304 ? -23.572 -2.901 10.519 1.00 66.25 304 ILE A C 1
ATOM 2321 O O . ILE A 1 304 ? -23.508 -3.799 9.677 1.00 66.25 304 ILE A O 1
ATOM 2325 N N . SER A 1 305 ? -24.359 -2.966 11.592 1.00 59.19 305 SER A N 1
ATOM 2326 C CA . SER A 1 305 ? -25.203 -4.121 11.910 1.00 59.19 305 SER A CA 1
ATOM 2327 C C . SER A 1 305 ? -26.230 -4.393 10.806 1.00 59.19 305 SER A C 1
ATOM 2329 O O . SER A 1 305 ? -26.365 -5.534 10.371 1.00 59.19 305 SER A O 1
ATOM 2331 N N . TRP A 1 306 ? -26.860 -3.347 10.260 1.00 40.16 306 TRP A N 1
ATOM 2332 C CA . TRP A 1 306 ? -27.779 -3.469 9.121 1.00 40.16 306 TRP A CA 1
ATOM 2333 C C . TRP A 1 306 ? -27.086 -3.903 7.825 1.00 40.16 306 TRP A C 1
ATOM 2335 O O . TRP A 1 306 ? -27.615 -4.744 7.107 1.00 40.16 306 TRP A O 1
ATOM 2345 N N . SER A 1 307 ? -25.881 -3.400 7.543 1.00 49.84 307 SER A N 1
ATOM 2346 C CA . SER A 1 307 ? -25.134 -3.764 6.325 1.00 49.84 307 SER A CA 1
ATOM 2347 C C . SER A 1 307 ? -24.635 -5.213 6.289 1.00 49.84 307 SER A C 1
ATOM 2349 O O . SER A 1 307 ? -24.255 -5.695 5.229 1.00 49.84 307 SER A O 1
ATOM 2351 N N . ARG A 1 308 ? -24.610 -5.904 7.437 1.00 43.16 308 ARG A N 1
ATOM 2352 C CA . ARG A 1 308 ? -24.269 -7.334 7.534 1.00 43.16 308 ARG A CA 1
ATOM 2353 C C . ARG A 1 308 ? -25.480 -8.257 7.353 1.00 43.16 308 ARG A C 1
ATOM 2355 O O . ARG A 1 308 ? -25.292 -9.465 7.260 1.00 43.16 308 ARG A O 1
ATOM 2362 N N . LEU A 1 309 ? -26.694 -7.703 7.339 1.00 33.62 309 LEU A N 1
ATOM 2363 C CA . LEU A 1 309 ? -27.958 -8.431 7.168 1.00 33.62 309 LEU A CA 1
ATOM 2364 C C . LEU A 1 309 ? -28.504 -8.361 5.729 1.00 33.62 309 LEU A C 1
ATOM 2366 O O . LEU A 1 309 ? -29.557 -8.932 5.456 1.00 33.62 309 LEU A O 1
ATOM 2370 N N . THR A 1 310 ? -27.803 -7.674 4.825 1.00 33.09 310 THR A N 1
ATOM 2371 C CA . THR A 1 310 ? -28.131 -7.516 3.397 1.00 33.09 310 THR A CA 1
ATOM 2372 C C . THR A 1 310 ? -27.004 -8.046 2.534 1.00 33.09 310 THR A C 1
ATOM 2374 O O . THR A 1 310 ? -27.300 -8.679 1.501 1.00 33.09 310 THR A O 1
#

pLDDT: mean 72.77, std 13.66, range [33.09, 94.5]

Sequence (310 aa):
MQGIDAFLFARAKYFRDEAARQAAVALGLVHQDTSYLRIGAAGAPPTAHHPGGEVLEHSLLSGPALAGASRTSSGHLPGGSEFSAVAPLRTDSSPDLLDLRSVYSHTAFLPRIADPATAPVPGHLLRLEGASGGLNALDAVTAYARARGITSYAIRMFVSVADEADPPVIVGRVLRRIPRRRLRTVQEATDIASEQIFRLRSGQELHCFGTHYPRRSVDWEKFRGGKPYEPRGHIHMTLRGRAAEAQQHAVSHLRELYVTPGTECHVVLTPVAEVVSVEPVVQRGNSLVSRCSSRTVIEELDRISWSRLT